Protein AF-A0A7S2FCK5-F1 (afdb_monomer)

Organism: NCBI:txid327968

Solvent-accessible surface area (backbone atoms only — not comparable to full-atom values): 11342 Å² total; per-residue (Å²): 126,72,69,62,56,57,52,52,50,51,52,50,50,49,53,48,51,57,49,50,53,52,48,55,49,50,52,50,52,51,53,46,51,50,53,48,49,65,65,64,62,76,65,93,77,90,73,89,73,92,69,96,79,83,78,92,77,89,80,79,98,79,78,99,68,78,89,47,71,82,77,49,93,62,60,74,81,66,48,57,68,49,47,52,54,54,51,52,51,44,56,78,65,66,51,66,42,43,60,69,60,53,53,57,47,65,69,37,65,69,52,46,52,49,34,55,76,47,41,35,86,61,91,52,60,78,54,52,55,62,66,36,28,79,84,68,74,68,46,33,40,63,63,36,51,54,53,36,53,65,66,48,39,46,83,87,48,75,64,54,57,52,53,51,55,52,50,51,53,50,52,51,54,51,53,61,57,53,68,71,67,78,78,84,126

Secondary structure (DSSP, 8-state):
-HHHHHHHHHHHHHHHHHHHHHHHHHHHHHHHHHHHHHHH-----------S-----------S--S-TTTS---HHHHHHHHHHHHHHHHHTT-EEEHHHHHHHHH-HHHHHHHHHTT---TTHHHHHHHH-TT--SEEEHHHHHHHHHHH-SPPPHHHHHHHHHHHHHHHHHHHHHHTSSS--

InterPro domains:
  IPR018247 EF-Hand 1, calcium-binding site [PS00018] (133-145)

Foldseek 3Di:
DPPVVVVVVVVVV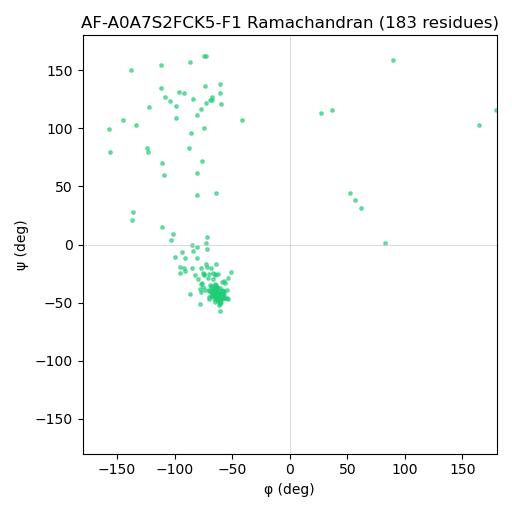VVVVVVVVVLVVLLLLQLVVVLVLVVVVPDDDDDDDDDPDDDDDDDDDDDPDPVPPPPPPDDPVVSSVVSVVSSVVCVVVQDKAAPVSQVVVVVDPSVVVSLVVQQADCVPVSVLVVQLPPVVPRIHTPCSVSVSSSVRGDDDDPVNVVVVVVVVVVVVVVVVVVVVPPPDD

Sequence (185 aa):
AIFIDNVLDNQRTRKHLEMVDRTAEIQCRLKHMFIQFINLGEEPEQHVEQDEHGLKRFVSNKTHAAIDVMATGKHATDILPSVAREWEKLKEMDVSITKDVFMSWLENQDFQQLLDDAEIDTANRAELFDVLDADMGGELCLDELITGLMKLRGSVTKADIVAIRLKVRYLTAILENKELGEGTG

pLDDT: mean 71.05, std 21.72, range [31.06, 95.06]

Radius of gyration: 22.18 Å; Cα contacts (8 Å, |Δi|>4): 85; chains: 1; bounding box: 63×54×46 Å

Mean predicted aligned error: 14.12 Å

Structure (mmCIF, N/CA/C/O backbone):
data_AF-A0A7S2FCK5-F1
#
_entry.id   AF-A0A7S2FCK5-F1
#
loop_
_atom_site.group_PDB
_atom_site.id
_atom_site.type_symbol
_atom_site.label_atom_id
_atom_site.label_alt_id
_atom_site.label_comp_id
_atom_site.label_asym_id
_atom_site.label_entity_id
_atom_site.label_seq_id
_atom_site.pdbx_PDB_ins_code
_atom_site.Cartn_x
_atom_site.Cartn_y
_atom_site.Cartn_z
_atom_site.occupancy
_atom_site.B_iso_or_equiv
_atom_site.auth_seq_id
_atom_site.auth_comp_id
_atom_site.auth_asym_id
_atom_site.auth_atom_id
_atom_site.pdbx_PDB_model_num
ATOM 1 N N . ALA A 1 1 ? 24.233 26.899 -21.187 1.00 52.81 1 ALA A N 1
ATOM 2 C CA . ALA A 1 1 ? 23.746 25.561 -20.795 1.00 52.81 1 ALA A CA 1
ATOM 3 C C . ALA A 1 1 ? 23.114 25.503 -19.390 1.00 52.81 1 ALA A C 1
ATOM 5 O O . ALA A 1 1 ? 22.512 24.497 -19.079 1.00 52.81 1 ALA A O 1
ATOM 6 N N . ILE A 1 2 ? 23.154 26.564 -18.565 1.00 53.41 2 ILE A N 1
ATOM 7 C CA . ILE A 1 2 ? 22.767 26.507 -17.132 1.00 53.41 2 ILE A CA 1
ATOM 8 C C . ILE A 1 2 ? 21.247 26.672 -16.882 1.00 53.41 2 ILE A C 1
ATOM 10 O O . ILE A 1 2 ? 20.731 26.266 -15.847 1.00 53.41 2 ILE A O 1
ATOM 14 N N . PHE A 1 3 ? 20.494 27.238 -17.832 1.00 41.88 3 PHE A N 1
ATOM 15 C CA . PHE A 1 3 ? 19.060 27.516 -17.643 1.00 41.88 3 PHE A CA 1
ATOM 16 C C . PHE A 1 3 ? 18.144 26.304 -17.883 1.00 41.88 3 PHE A C 1
ATOM 18 O O . PHE A 1 3 ? 17.057 26.243 -17.318 1.00 41.88 3 PHE A O 1
ATOM 25 N N . ILE A 1 4 ? 18.573 25.348 -18.714 1.00 50.41 4 ILE A N 1
ATOM 26 C CA . ILE A 1 4 ? 17.765 24.166 -19.056 1.00 50.41 4 ILE A CA 1
ATOM 27 C C . ILE A 1 4 ? 17.796 23.155 -17.903 1.00 50.41 4 ILE A C 1
ATOM 29 O O . ILE A 1 4 ? 16.740 22.661 -17.517 1.00 50.41 4 ILE A O 1
ATOM 33 N N . ASP A 1 5 ? 18.958 22.947 -17.277 1.00 46.62 5 ASP A N 1
ATOM 34 C CA . ASP A 1 5 ? 19.082 22.077 -16.099 1.00 46.62 5 ASP A CA 1
ATOM 35 C C . ASP A 1 5 ? 18.282 22.621 -14.904 1.00 46.62 5 ASP A C 1
ATOM 37 O O . ASP A 1 5 ? 17.566 21.871 -14.250 1.00 46.62 5 ASP A O 1
ATOM 41 N N . ASN A 1 6 ? 18.274 23.943 -14.688 1.00 42.31 6 ASN A N 1
ATOM 42 C CA . ASN A 1 6 ? 17.559 24.554 -13.561 1.00 42.31 6 ASN A CA 1
ATOM 43 C C . ASN A 1 6 ? 16.020 24.511 -13.710 1.00 42.31 6 ASN A C 1
ATOM 45 O O . ASN A 1 6 ? 15.291 24.463 -12.720 1.00 42.31 6 ASN A O 1
ATOM 49 N N . VAL A 1 7 ? 15.494 24.519 -14.941 1.00 47.84 7 VAL A N 1
ATOM 50 C CA . VAL A 1 7 ? 14.049 24.357 -15.199 1.00 47.84 7 VAL A CA 1
ATOM 51 C C . VAL A 1 7 ? 13.634 22.887 -15.092 1.00 47.84 7 VAL A C 1
ATOM 53 O O . VAL A 1 7 ? 12.572 22.599 -14.538 1.00 47.84 7 VAL A O 1
ATOM 56 N N . LEU A 1 8 ? 14.471 21.956 -15.560 1.00 47.78 8 LEU A N 1
ATOM 57 C CA . LEU A 1 8 ? 14.215 20.517 -15.454 1.00 47.78 8 LEU A CA 1
ATOM 58 C C . LEU A 1 8 ? 14.295 20.022 -14.004 1.00 47.78 8 LEU A C 1
ATOM 60 O O . LEU A 1 8 ? 13.418 19.265 -13.584 1.00 47.78 8 LEU A O 1
ATOM 64 N N . ASP A 1 9 ? 15.265 20.493 -13.220 1.00 52.34 9 ASP A N 1
ATOM 65 C CA . ASP A 1 9 ? 15.377 20.151 -11.798 1.00 52.34 9 ASP A CA 1
ATOM 66 C C . ASP A 1 9 ? 14.234 20.750 -10.976 1.00 52.34 9 ASP A C 1
ATOM 68 O O . ASP A 1 9 ? 13.652 20.052 -10.147 1.00 52.34 9 ASP A O 1
ATOM 72 N N . ASN A 1 10 ? 13.802 21.986 -11.249 1.00 45.12 10 ASN A N 1
ATOM 73 C CA . ASN A 1 10 ? 12.634 22.560 -10.570 1.00 45.12 10 ASN A CA 1
ATOM 74 C C . ASN A 1 10 ? 11.320 21.850 -10.940 1.00 45.12 10 ASN A C 1
ATOM 76 O O . ASN A 1 10 ? 10.454 21.680 -10.081 1.00 45.12 10 ASN A O 1
ATOM 80 N N . GLN A 1 11 ? 11.155 21.391 -12.185 1.00 42.94 11 GLN A N 1
ATOM 81 C CA . GLN A 1 11 ? 9.989 20.589 -12.580 1.00 42.94 11 GLN A CA 1
ATOM 82 C C . GLN A 1 11 ? 10.008 19.185 -11.964 1.00 42.94 11 GLN A C 1
ATOM 84 O O . GLN A 1 11 ? 8.959 18.706 -11.534 1.00 42.94 11 GLN A O 1
ATOM 89 N N . ARG A 1 12 ? 11.179 18.539 -11.875 1.00 44.50 12 ARG A N 1
ATOM 90 C CA . ARG A 1 12 ? 11.345 17.259 -11.166 1.00 44.50 12 ARG A CA 1
ATOM 91 C C . ARG A 1 12 ? 11.071 17.409 -9.678 1.00 44.50 12 ARG A C 1
ATOM 93 O O . ARG A 1 12 ? 10.335 16.602 -9.132 1.00 44.50 12 ARG A O 1
ATOM 100 N N . THR A 1 13 ? 11.584 18.464 -9.053 1.00 49.25 13 THR A N 1
ATOM 101 C CA . THR A 1 13 ? 11.414 18.720 -7.617 1.00 49.25 13 THR A CA 1
ATOM 102 C C . THR A 1 13 ? 9.954 19.017 -7.276 1.00 49.25 13 THR A C 1
ATOM 104 O O . THR A 1 13 ? 9.433 18.452 -6.322 1.00 49.25 13 THR A O 1
ATOM 107 N N . ARG A 1 14 ? 9.249 19.818 -8.091 1.00 50.41 14 ARG A N 1
ATOM 108 C CA . ARG A 1 14 ? 7.813 20.092 -7.898 1.00 50.41 14 ARG A CA 1
ATOM 109 C C . ARG A 1 14 ? 6.945 18.852 -8.099 1.00 50.41 14 ARG A C 1
ATOM 111 O O . ARG A 1 14 ? 6.139 18.555 -7.229 1.00 50.41 14 ARG A O 1
ATOM 118 N N . LYS A 1 15 ? 7.167 18.083 -9.173 1.00 51.59 15 LYS A N 1
ATOM 119 C CA . LYS A 1 15 ? 6.460 16.807 -9.385 1.00 51.59 15 LYS A CA 1
ATOM 120 C C . LYS A 1 15 ? 6.771 15.784 -8.293 1.00 51.59 15 LYS A C 1
ATOM 122 O O . LYS A 1 15 ? 5.885 15.043 -7.895 1.00 51.59 15 LYS A O 1
ATOM 127 N N . HIS A 1 16 ? 8.007 15.752 -7.797 1.00 49.03 16 HIS A N 1
ATOM 128 C CA . HIS A 1 16 ? 8.408 14.889 -6.690 1.00 49.03 16 HIS A CA 1
ATOM 129 C C . HIS A 1 16 ? 7.719 15.301 -5.383 1.00 49.03 16 HIS A C 1
ATOM 131 O O . HIS A 1 16 ? 7.217 14.438 -4.682 1.00 49.03 16 HIS A O 1
ATOM 137 N N . LEU A 1 17 ? 7.629 16.596 -5.069 1.00 44.59 17 LEU A N 1
ATOM 138 C CA . LEU A 1 17 ? 6.886 17.105 -3.907 1.00 44.59 17 LEU A CA 1
ATOM 139 C C . LEU A 1 17 ? 5.382 16.799 -4.000 1.00 44.59 17 LEU A C 1
ATOM 141 O O . LEU A 1 17 ? 4.817 16.292 -3.039 1.00 44.59 17 LEU A O 1
ATOM 145 N N . GLU A 1 18 ? 4.762 17.024 -5.161 1.00 52.41 18 GLU A N 1
ATOM 146 C CA . GLU A 1 18 ? 3.350 16.689 -5.416 1.00 52.41 18 GLU A CA 1
ATOM 147 C C . GLU A 1 18 ? 3.097 15.164 -5.354 1.00 52.41 18 GLU A C 1
ATOM 149 O O . GLU A 1 18 ? 2.074 14.718 -4.836 1.00 52.41 18 GLU A O 1
ATOM 154 N N . MET A 1 19 ? 4.044 14.336 -5.821 1.00 53.56 19 MET A N 1
ATOM 155 C CA . MET A 1 19 ? 3.981 12.872 -5.680 1.00 53.56 19 MET A CA 1
ATOM 156 C C . MET A 1 19 ? 4.182 12.408 -4.236 1.00 53.56 19 MET A C 1
ATOM 158 O O . MET A 1 19 ? 3.509 11.468 -3.813 1.00 53.56 19 MET A O 1
ATOM 162 N N . VAL A 1 20 ? 5.097 13.022 -3.482 1.00 54.91 20 VAL A N 1
ATOM 163 C CA . VAL A 1 20 ? 5.352 12.695 -2.069 1.00 54.91 20 VAL A CA 1
ATOM 164 C C . VAL A 1 20 ? 4.116 12.999 -1.225 1.00 54.91 20 VAL A C 1
ATOM 166 O O . VAL A 1 20 ? 3.731 12.162 -0.411 1.00 54.91 20 VAL A O 1
ATOM 169 N N . ASP A 1 21 ? 3.454 14.126 -1.483 1.00 64.62 21 ASP A N 1
ATOM 170 C CA . ASP A 1 21 ? 2.233 14.535 -0.780 1.00 64.62 21 ASP A CA 1
ATOM 171 C C . ASP A 1 21 ? 1.099 13.518 -0.994 1.00 64.62 21 ASP A C 1
ATOM 173 O O . ASP A 1 21 ? 0.546 12.960 -0.045 1.00 64.62 21 ASP A O 1
ATOM 177 N N . ARG A 1 22 ? 0.868 13.125 -2.253 1.00 75.31 22 ARG A N 1
ATOM 178 C CA . ARG A 1 22 ? -0.149 12.119 -2.596 1.00 75.31 22 ARG A CA 1
ATOM 179 C C . ARG A 1 22 ? 0.182 10.716 -2.073 1.00 75.31 22 ARG A C 1
ATOM 181 O O . ARG A 1 22 ? -0.711 9.921 -1.798 1.00 75.31 22 ARG A O 1
ATOM 188 N N . THR A 1 23 ? 1.466 10.387 -1.944 1.00 81.44 23 THR A N 1
ATOM 189 C CA . THR A 1 23 ? 1.915 9.088 -1.415 1.00 81.44 23 THR A CA 1
ATOM 190 C C . THR A 1 23 ? 1.619 8.973 0.077 1.00 81.44 23 THR A C 1
ATOM 192 O O . THR A 1 23 ? 1.083 7.956 0.514 1.00 81.44 23 THR A O 1
ATOM 195 N N . ALA A 1 24 ? 1.923 10.022 0.845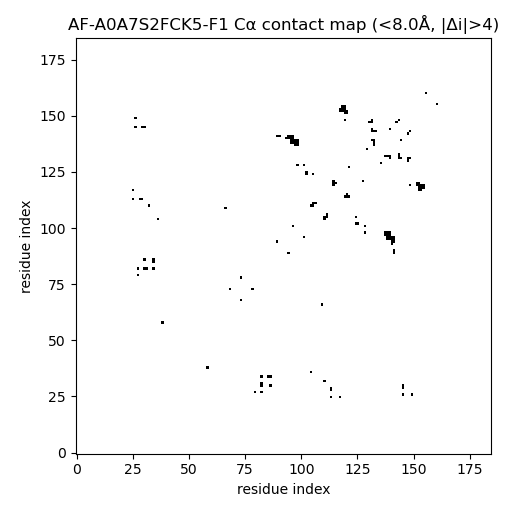 1.00 81.81 24 ALA A N 1
ATOM 196 C CA . ALA A 1 24 ?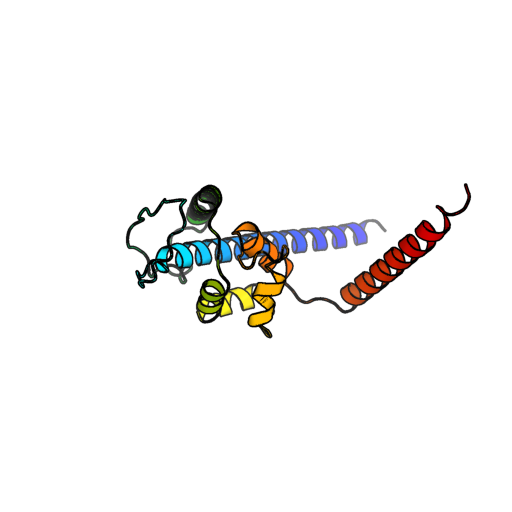 1.605 10.077 2.267 1.00 81.81 24 ALA A CA 1
ATOM 197 C C . ALA A 1 24 ? 0.086 10.068 2.506 1.00 81.81 24 ALA A C 1
ATOM 199 O O . ALA A 1 24 ? -0.389 9.394 3.421 1.00 81.81 24 ALA A O 1
ATOM 200 N N . GLU A 1 25 ? -0.679 10.755 1.653 1.00 82.88 25 GLU A N 1
ATOM 201 C CA . GLU A 1 25 ? -2.142 10.763 1.702 1.00 82.88 25 GLU A CA 1
ATOM 202 C C . GLU A 1 25 ? -2.735 9.361 1.496 1.00 82.88 25 GLU A C 1
ATOM 204 O O . GLU A 1 25 ? -3.506 8.891 2.334 1.00 82.88 25 GLU A O 1
ATOM 209 N N . ILE A 1 26 ? -2.344 8.662 0.423 1.00 87.75 26 ILE A N 1
ATOM 210 C CA . ILE A 1 26 ? -2.819 7.298 0.137 1.00 87.75 26 ILE A CA 1
ATOM 211 C C . ILE A 1 26 ? -2.448 6.350 1.278 1.00 87.75 26 ILE A C 1
ATOM 213 O O . ILE A 1 26 ? -3.297 5.600 1.759 1.00 87.75 26 ILE A O 1
ATOM 217 N N . GLN A 1 27 ? -1.208 6.423 1.764 1.00 90.00 27 GLN A N 1
ATOM 218 C CA . GLN A 1 27 ? -0.766 5.602 2.885 1.00 90.00 27 GLN A CA 1
ATOM 219 C C . GLN A 1 27 ? -1.596 5.874 4.148 1.00 90.00 27 GLN A C 1
ATOM 221 O O . GLN A 1 27 ? -1.966 4.937 4.855 1.00 90.00 27 GLN A O 1
ATOM 226 N N . CYS A 1 28 ? -1.918 7.138 4.435 1.00 87.06 28 CYS A N 1
ATOM 227 C CA . CYS A 1 28 ? -2.778 7.494 5.560 1.00 87.06 28 CYS A CA 1
ATOM 228 C C . CYS A 1 28 ? -4.197 6.936 5.393 1.00 87.06 28 CYS A C 1
ATOM 230 O O . CYS A 1 28 ? -4.747 6.394 6.352 1.00 87.06 28 CYS A O 1
ATOM 232 N N . ARG A 1 29 ? -4.783 7.046 4.193 1.00 87.88 29 ARG A N 1
ATOM 233 C CA . ARG A 1 29 ? -6.119 6.507 3.894 1.00 87.88 29 ARG A CA 1
ATOM 234 C C . ARG A 1 29 ? -6.160 4.989 4.074 1.00 87.88 29 ARG A C 1
ATOM 236 O O . ARG A 1 29 ? -7.080 4.497 4.721 1.00 87.88 29 ARG A O 1
ATOM 243 N N . LEU A 1 30 ? -5.144 4.271 3.586 1.00 91.56 30 LEU A N 1
ATOM 244 C CA . LEU A 1 30 ? -5.020 2.818 3.757 1.00 91.56 30 LEU A CA 1
ATOM 245 C C . LEU A 1 30 ? -4.931 2.431 5.237 1.00 91.56 30 LEU A C 1
ATOM 247 O O . LEU A 1 30 ? -5.721 1.617 5.705 1.00 91.56 30 LEU A O 1
ATOM 251 N N . LYS A 1 31 ? -4.030 3.066 6.000 1.00 91.94 31 LYS A N 1
ATOM 252 C CA . LYS A 1 31 ? -3.889 2.806 7.444 1.00 91.94 31 LYS A CA 1
ATOM 253 C C . LYS A 1 31 ? -5.198 3.017 8.191 1.00 91.94 31 LYS A C 1
ATOM 255 O O . LYS A 1 31 ? -5.586 2.189 9.006 1.00 91.94 31 LYS A O 1
ATOM 260 N N . HIS A 1 32 ? -5.874 4.123 7.908 1.00 87.56 32 HIS A N 1
ATOM 261 C CA . HIS A 1 32 ? -7.147 4.441 8.533 1.00 87.56 32 HIS A CA 1
ATOM 262 C C . HIS A 1 32 ? -8.220 3.394 8.208 1.00 87.56 32 HIS A C 1
ATOM 264 O O . HIS A 1 32 ? -8.889 2.920 9.118 1.00 87.56 32 HIS A O 1
ATOM 270 N N . MET A 1 33 ? -8.335 2.973 6.947 1.00 88.19 33 MET A N 1
ATOM 271 C CA . MET A 1 33 ? -9.289 1.938 6.548 1.00 88.19 33 MET A CA 1
ATOM 272 C C . MET A 1 33 ? -9.006 0.590 7.224 1.00 88.19 33 MET A C 1
ATOM 274 O O . MET A 1 33 ? -9.928 -0.049 7.719 1.00 88.19 33 MET A O 1
ATOM 278 N N . PHE A 1 34 ? -7.740 0.187 7.332 1.00 90.88 34 PHE A N 1
ATOM 279 C CA . PHE A 1 34 ? -7.372 -1.038 8.048 1.00 90.88 34 PHE A CA 1
ATOM 280 C C . PHE A 1 34 ? -7.666 -0.961 9.541 1.00 90.88 34 PHE A C 1
ATOM 282 O O . PHE A 1 34 ? -8.195 -1.917 10.095 1.00 90.88 34 PHE A O 1
ATOM 289 N N . ILE A 1 35 ? -7.411 0.182 10.187 1.00 88.19 35 ILE A N 1
ATOM 290 C CA . ILE A 1 35 ? -7.826 0.396 11.580 1.00 88.19 35 ILE A CA 1
ATOM 291 C C . ILE A 1 35 ? -9.341 0.207 11.710 1.00 88.19 35 ILE A C 1
ATOM 293 O O . ILE A 1 35 ? -9.800 -0.441 12.647 1.00 88.19 35 ILE A O 1
ATOM 297 N N . GLN A 1 36 ? -10.131 0.728 10.766 1.00 86.06 36 GLN A N 1
ATOM 298 C CA . GLN A 1 36 ? -11.578 0.520 10.781 1.00 86.06 36 GLN A CA 1
ATOM 299 C C . GLN A 1 36 ? -11.954 -0.947 10.603 1.00 86.06 36 GLN A C 1
ATOM 301 O O . GLN A 1 36 ? -12.786 -1.431 11.358 1.00 86.06 36 GLN A O 1
ATOM 306 N N . PHE A 1 37 ? -11.356 -1.659 9.648 1.00 86.38 37 PHE A N 1
ATOM 307 C CA . PHE A 1 37 ? -11.650 -3.075 9.435 1.00 86.38 37 PHE A CA 1
ATOM 308 C C . PHE A 1 37 ? -11.274 -3.941 10.631 1.00 86.38 37 PHE A C 1
ATOM 310 O O . PHE A 1 37 ? -12.071 -4.782 11.032 1.00 86.38 37 PHE A O 1
ATOM 317 N N . ILE A 1 38 ? -10.119 -3.695 11.244 1.00 86.38 38 ILE A N 1
ATOM 318 C CA . ILE A 1 38 ? -9.675 -4.416 12.440 1.00 86.38 38 ILE A CA 1
ATOM 319 C C . ILE A 1 38 ? -10.627 -4.141 13.613 1.00 86.38 38 ILE A C 1
ATOM 321 O O . ILE A 1 38 ? -11.013 -5.065 14.319 1.00 86.38 38 ILE A O 1
ATOM 325 N N . ASN A 1 39 ? -11.077 -2.895 13.780 1.00 81.31 39 ASN A N 1
ATOM 326 C CA . ASN A 1 39 ? -12.018 -2.535 14.843 1.00 81.31 39 ASN A CA 1
ATOM 327 C C . ASN A 1 39 ? -13.466 -2.998 14.573 1.00 81.31 39 ASN A C 1
ATOM 329 O O . ASN A 1 39 ? -14.236 -3.153 15.516 1.00 81.31 39 ASN A O 1
ATOM 333 N N . LEU A 1 40 ? -13.871 -3.158 13.306 1.00 73.38 40 LEU A N 1
ATOM 334 C CA . LEU A 1 40 ? -15.220 -3.591 12.902 1.00 73.38 40 LEU A CA 1
ATOM 335 C C . LEU A 1 40 ? -15.341 -5.112 12.745 1.00 73.38 40 LEU A C 1
ATOM 337 O O . LEU A 1 40 ? -16.448 -5.632 12.827 1.00 73.38 40 LEU A O 1
ATOM 341 N N . GLY A 1 41 ? -14.231 -5.816 12.515 1.00 60.94 41 GLY A N 1
ATOM 342 C CA . GLY A 1 41 ? -14.176 -7.267 12.322 1.00 60.94 41 GLY A CA 1
ATOM 343 C C . GLY A 1 41 ? -14.386 -8.099 13.592 1.00 60.94 41 GLY A C 1
ATOM 344 O O . GLY A 1 41 ? -14.360 -9.323 13.517 1.00 60.94 41 GLY A O 1
ATOM 345 N N . GLU A 1 42 ? -14.620 -7.473 14.750 1.00 48.38 42 GLU A N 1
ATOM 346 C CA . GLU A 1 42 ? -15.018 -8.163 15.984 1.00 48.38 42 GLU A CA 1
ATOM 347 C C . GLU A 1 42 ? -16.532 -8.494 15.998 1.00 48.38 42 GLU A C 1
ATOM 349 O O . GLU A 1 42 ? -17.261 -8.055 16.885 1.00 48.38 42 GLU A O 1
ATOM 354 N N . GLU A 1 43 ? -17.027 -9.299 15.050 1.00 35.97 43 GLU A N 1
ATOM 355 C CA . GLU A 1 43 ? -18.266 -10.071 15.270 1.00 35.97 43 GLU A CA 1
ATOM 356 C C . GLU A 1 43 ? -17.888 -11.495 15.737 1.00 35.97 43 GLU A C 1
ATOM 358 O O . GLU A 1 43 ? -16.997 -12.124 15.159 1.00 35.97 43 GLU A O 1
ATOM 363 N N . PRO A 1 44 ? -18.496 -12.022 16.818 1.00 34.66 44 PRO A N 1
ATOM 364 C CA . PRO A 1 44 ? -18.022 -13.220 17.495 1.00 34.66 44 PRO A CA 1
ATOM 365 C C . PRO A 1 44 ? -18.610 -14.480 16.851 1.00 34.66 44 PRO A C 1
ATOM 367 O O . PRO A 1 44 ? -19.577 -15.041 17.369 1.00 34.66 44 PRO A O 1
ATOM 370 N N . GLU A 1 45 ? -18.015 -14.978 15.767 1.00 34.09 45 GLU A N 1
ATOM 371 C CA . GLU A 1 45 ? -18.328 -16.331 15.299 1.00 34.09 45 GLU A CA 1
ATOM 372 C C . GLU A 1 45 ? -17.377 -17.380 15.886 1.00 34.09 45 GLU A C 1
ATOM 374 O O . GLU A 1 45 ? -16.160 -17.240 15.993 1.00 34.09 45 GLU A O 1
ATOM 379 N N . GLN A 1 46 ? -18.022 -18.415 16.407 1.00 34.66 46 GLN A N 1
ATOM 380 C CA . GLN A 1 46 ? -17.524 -19.389 17.353 1.00 34.66 46 GLN A CA 1
ATOM 381 C C . GLN A 1 46 ? -16.793 -20.515 16.624 1.00 34.66 46 GLN A C 1
ATOM 383 O O . GLN A 1 46 ? -17.421 -21.498 16.259 1.00 34.66 46 GLN A O 1
ATOM 388 N N . HIS A 1 47 ? -15.471 -20.449 16.511 1.00 31.81 47 HIS A N 1
ATOM 389 C CA . HIS A 1 47 ? -14.663 -21.664 16.426 1.00 31.81 47 HIS A CA 1
ATOM 390 C C . HIS A 1 47 ? -13.474 -21.537 17.371 1.00 31.81 47 HIS A C 1
ATOM 392 O O . HIS A 1 47 ? -12.525 -20.790 17.164 1.00 31.81 47 HIS A O 1
ATOM 398 N N . VAL A 1 48 ? -13.620 -22.230 18.499 1.00 32.16 48 VAL A N 1
ATOM 399 C CA . VAL A 1 48 ? -12.571 -22.462 19.481 1.00 32.16 48 VAL A CA 1
ATOM 400 C C . VAL A 1 48 ? -11.634 -23.502 18.881 1.00 32.16 48 VAL A C 1
ATOM 402 O O . VAL A 1 48 ? -11.929 -24.691 18.947 1.00 32.16 48 VAL A O 1
ATOM 405 N N . GLU A 1 49 ? -10.505 -23.060 18.342 1.00 31.20 49 GLU A N 1
ATOM 406 C CA . GLU A 1 49 ? -9.264 -23.813 18.485 1.00 31.20 49 GLU A CA 1
ATOM 407 C C . GLU A 1 49 ? -8.363 -23.034 19.441 1.00 31.20 49 GLU A C 1
ATOM 409 O O . GLU A 1 49 ? -8.249 -21.809 19.395 1.00 31.20 49 GLU A O 1
ATOM 414 N N . GLN A 1 50 ? -7.904 -23.757 20.455 1.00 34.03 50 GLN A N 1
ATOM 415 C CA . GLN A 1 50 ? -7.173 -23.229 21.591 1.00 34.03 50 GLN A CA 1
ATOM 416 C C . GLN A 1 50 ? -5.721 -23.043 21.173 1.00 34.03 50 GLN A C 1
ATOM 418 O O . GLN A 1 50 ? -5.022 -24.038 21.035 1.00 34.03 50 GLN A O 1
ATOM 423 N N . ASP A 1 51 ? -5.272 -21.795 21.066 1.00 32.97 51 ASP A N 1
ATOM 424 C CA . ASP A 1 51 ? -3.849 -21.472 21.099 1.00 32.97 51 ASP A CA 1
ATOM 425 C C . ASP A 1 51 ? -3.506 -20.690 22.373 1.00 32.97 51 ASP A C 1
ATOM 427 O O . ASP A 1 51 ? -4.231 -19.799 22.825 1.00 32.97 51 ASP A O 1
ATOM 431 N N . GLU A 1 52 ? -2.402 -21.100 23.001 1.00 36.59 52 GLU A N 1
ATOM 432 C CA . GLU A 1 52 ? -2.031 -20.834 24.399 1.00 36.59 52 GLU A CA 1
ATOM 433 C C . GLU A 1 52 ? -1.595 -19.394 24.729 1.00 36.59 52 GLU A C 1
ATOM 435 O O . GLU A 1 52 ? -1.207 -19.118 25.864 1.00 36.59 52 GLU A O 1
ATOM 440 N N . HIS A 1 53 ? -1.689 -18.433 23.815 1.00 41.72 53 HIS A N 1
ATOM 441 C CA . HIS A 1 53 ? -1.206 -17.068 24.061 1.00 41.72 53 HIS A CA 1
ATOM 442 C C . H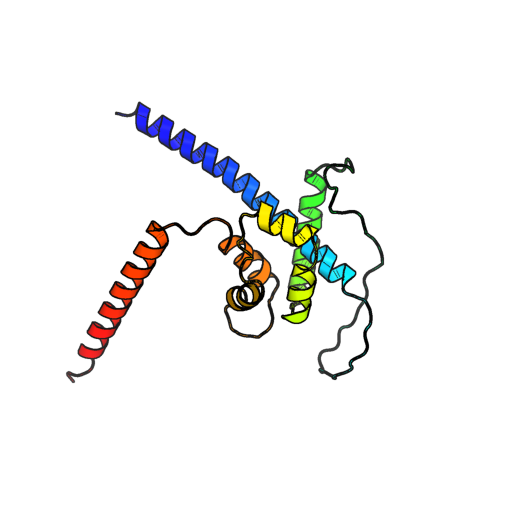IS A 1 53 ? -2.371 -16.089 24.161 1.00 41.72 53 HIS A C 1
ATOM 444 O O . HIS A 1 53 ? -2.632 -15.254 23.301 1.00 41.72 53 HIS A O 1
ATOM 450 N N . GLY A 1 54 ? -3.113 -16.237 25.258 1.00 35.41 54 GLY A N 1
ATOM 451 C CA . GLY A 1 54 ? -4.281 -15.429 25.557 1.00 35.41 54 GLY A CA 1
ATOM 452 C C . GLY A 1 54 ? -3.976 -13.936 25.655 1.00 35.41 54 GLY A C 1
ATOM 453 O O . GLY A 1 54 ? -3.281 -13.501 26.569 1.00 35.41 54 GLY A O 1
ATOM 454 N N . LEU A 1 55 ? -4.638 -13.144 24.810 1.00 33.47 55 LEU A N 1
ATOM 455 C CA . LEU A 1 55 ? -5.075 -11.798 25.172 1.00 33.47 55 LEU A CA 1
ATOM 456 C C . LEU A 1 55 ? -6.266 -11.339 24.312 1.00 33.47 55 LEU A C 1
ATOM 458 O O . LEU A 1 55 ? -6.133 -10.539 23.397 1.00 33.47 55 LEU A O 1
ATOM 462 N N . LYS A 1 56 ? -7.478 -11.800 24.647 1.00 43.03 56 LYS A N 1
ATOM 463 C CA . LYS A 1 56 ? -8.712 -11.132 24.198 1.00 43.03 56 LYS A CA 1
ATOM 464 C C . LYS A 1 56 ? -8.943 -9.889 25.053 1.00 43.03 56 LYS A C 1
ATOM 466 O O . LYS A 1 56 ? -9.196 -10.035 26.253 1.00 43.03 56 LYS A O 1
ATOM 471 N N . ARG A 1 57 ? -8.924 -8.681 24.472 1.00 34.47 57 ARG A N 1
ATOM 472 C CA . ARG A 1 57 ? -9.472 -7.495 25.156 1.00 34.47 57 ARG A CA 1
ATOM 473 C C . ARG A 1 57 ? -9.897 -6.343 24.228 1.00 34.47 57 ARG A C 1
ATOM 475 O O . ARG A 1 57 ? -9.091 -5.485 23.908 1.00 34.47 57 ARG A O 1
ATOM 482 N N . PHE A 1 58 ? -11.210 -6.287 23.982 1.00 32.44 58 PHE A N 1
ATOM 483 C CA . PHE A 1 58 ? -12.111 -5.119 24.030 1.00 32.44 58 PHE A CA 1
ATOM 484 C C . PHE A 1 58 ? -11.577 -3.753 23.561 1.00 32.44 58 PHE A C 1
ATOM 486 O O . PHE A 1 58 ? -10.870 -3.105 24.337 1.00 32.44 58 PHE A O 1
ATOM 493 N N . VAL A 1 59 ? -12.153 -3.192 22.482 1.00 32.09 59 VAL A N 1
ATOM 494 C CA . VAL A 1 59 ? -12.382 -1.732 22.365 1.00 32.09 59 VAL A CA 1
ATOM 495 C C . VAL A 1 59 ? -13.684 -1.376 21.614 1.00 32.09 59 VAL A C 1
ATOM 497 O O . VAL A 1 59 ? -13.777 -1.417 20.400 1.00 32.09 59 VAL A O 1
ATOM 500 N N . SER A 1 60 ? -14.660 -0.913 22.403 1.00 32.69 60 SER A N 1
ATOM 501 C CA . SER A 1 60 ? -15.713 0.090 22.144 1.00 32.69 60 SER A CA 1
ATOM 502 C C . SER A 1 60 ? -16.237 0.349 20.715 1.00 32.69 60 SER A C 1
ATOM 504 O O . SER A 1 60 ? -15.655 1.097 19.933 1.00 32.69 60 SER A O 1
ATOM 506 N N . ASN A 1 61 ? -17.511 -0.013 20.533 1.00 31.06 61 ASN A N 1
ATOM 507 C CA . ASN A 1 61 ? -18.449 0.468 19.515 1.00 31.06 61 ASN A CA 1
ATOM 508 C C . ASN A 1 61 ? -18.376 1.984 19.260 1.00 31.06 61 ASN A C 1
ATOM 510 O O . ASN A 1 61 ? -18.888 2.780 20.055 1.00 31.06 61 ASN A O 1
ATOM 514 N N . LYS A 1 62 ? -17.812 2.377 18.114 1.00 39.75 6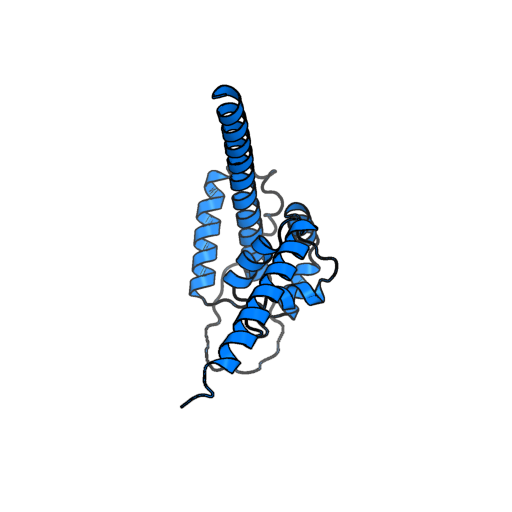2 LYS A N 1
ATOM 515 C CA . LYS A 1 62 ? -18.222 3.533 17.295 1.00 39.75 62 LYS A CA 1
ATOM 516 C C . LYS A 1 62 ? -17.292 3.636 16.087 1.00 39.75 62 LYS A C 1
ATOM 518 O O . LYS A 1 62 ? -16.131 3.977 16.260 1.00 39.75 62 LYS A O 1
ATOM 523 N N . THR A 1 63 ? -17.814 3.461 14.872 1.00 32.47 63 THR A N 1
ATOM 524 C CA . THR A 1 63 ? -17.902 4.526 13.845 1.00 32.47 63 THR A CA 1
ATOM 525 C C . THR A 1 63 ? -18.181 3.961 12.444 1.00 32.47 63 THR A C 1
ATOM 527 O O . THR A 1 63 ? -17.286 3.547 11.720 1.00 32.47 63 THR A O 1
ATOM 530 N N . HIS A 1 64 ? -19.433 4.086 12.001 1.00 34.09 64 HIS A N 1
ATOM 531 C CA . HIS A 1 64 ? -19.829 4.024 10.586 1.00 34.09 64 HIS A CA 1
ATOM 532 C C . HIS A 1 64 ? -19.591 5.369 9.858 1.00 34.09 64 HIS A C 1
ATOM 534 O O . HIS A 1 64 ? -20.470 5.851 9.155 1.00 34.09 64 HIS A O 1
ATOM 540 N N . ALA A 1 65 ? -18.463 6.060 10.066 1.00 34.94 65 ALA A N 1
ATOM 541 C CA . ALA A 1 65 ? -18.389 7.489 9.711 1.00 34.94 65 ALA A CA 1
ATOM 542 C C . ALA A 1 65 ? -17.113 7.960 9.000 1.00 34.94 65 ALA A C 1
ATOM 544 O O . ALA A 1 65 ? -16.753 9.123 9.162 1.00 34.94 65 ALA A O 1
ATOM 545 N N . ALA A 1 66 ? -16.407 7.113 8.247 1.00 35.12 66 ALA A N 1
ATOM 546 C CA . ALA A 1 66 ? -15.045 7.485 7.845 1.00 35.12 66 ALA A CA 1
ATOM 547 C C . ALA A 1 66 ? -14.632 7.212 6.388 1.00 35.12 66 ALA A C 1
ATOM 549 O O . ALA A 1 66 ? -13.445 7.245 6.078 1.00 35.12 66 ALA A O 1
ATOM 550 N N . ILE A 1 67 ? -15.600 7.074 5.480 1.00 38.94 67 ILE A N 1
ATOM 551 C CA . ILE A 1 67 ? -15.353 7.298 4.040 1.00 38.94 67 ILE A CA 1
ATOM 552 C C . ILE A 1 67 ? -15.622 8.758 3.642 1.00 38.94 67 ILE A C 1
ATOM 554 O O . ILE A 1 67 ? -15.155 9.214 2.606 1.00 38.94 67 ILE A O 1
ATOM 558 N N . ASP A 1 68 ? -16.246 9.551 4.519 1.00 36.34 68 ASP A N 1
ATOM 559 C CA . ASP A 1 68 ? -16.565 10.952 4.245 1.00 36.34 68 ASP A CA 1
ATOM 560 C C . ASP A 1 68 ? -15.702 11.929 5.065 1.00 36.34 68 ASP A C 1
ATOM 562 O O . ASP A 1 68 ? -16.172 12.736 5.873 1.00 36.34 68 ASP A O 1
ATOM 566 N N . VAL A 1 69 ? -14.384 11.841 4.868 1.00 44.16 69 VAL A N 1
ATOM 567 C CA . VAL A 1 69 ? -13.421 12.820 5.411 1.00 44.16 69 VAL A CA 1
ATOM 568 C C . VAL A 1 69 ? -13.511 14.164 4.658 1.00 44.16 69 VAL A C 1
ATOM 570 O O . VAL A 1 69 ? -12.894 15.144 5.067 1.00 44.16 69 VAL A O 1
ATOM 573 N N . MET A 1 70 ? -14.346 14.262 3.612 1.00 41.69 70 MET A N 1
ATOM 574 C CA . MET A 1 70 ? -14.687 15.536 2.969 1.00 41.69 70 MET A CA 1
ATOM 575 C C . MET A 1 70 ? -15.991 16.180 3.486 1.00 41.69 70 MET A C 1
ATOM 577 O O . MET A 1 70 ? -16.088 17.405 3.418 1.00 41.69 70 MET A O 1
ATOM 581 N N . ALA A 1 71 ? -16.961 15.447 4.056 1.00 41.16 71 ALA A N 1
ATOM 582 C CA . ALA A 1 71 ? -18.204 16.064 4.562 1.00 41.16 71 ALA A CA 1
ATOM 583 C C . ALA A 1 71 ? -18.226 16.404 6.060 1.00 41.16 71 ALA A C 1
ATOM 585 O O . ALA A 1 71 ? -19.032 17.238 6.482 1.00 41.16 71 ALA A O 1
ATOM 586 N N . THR A 1 72 ? -17.361 15.815 6.890 1.00 38.88 72 THR A N 1
ATOM 587 C CA . THR A 1 72 ? -17.259 16.226 8.300 1.00 38.88 72 THR A CA 1
ATOM 588 C C . THR A 1 72 ? -16.080 17.174 8.451 1.00 38.88 72 THR A C 1
ATOM 590 O O . THR A 1 72 ? -14.936 16.765 8.330 1.00 38.88 72 THR A O 1
ATOM 593 N N . GLY A 1 73 ? -16.352 18.461 8.679 1.00 40.09 73 GLY A N 1
ATOM 594 C CA . GLY A 1 73 ? -15.367 19.551 8.753 1.00 40.09 73 GLY A CA 1
ATOM 595 C C . GLY A 1 73 ? -14.347 19.479 9.903 1.00 40.09 73 GLY A C 1
ATOM 596 O O . GLY A 1 73 ? -14.096 20.489 10.555 1.00 40.09 73 GLY A O 1
ATOM 597 N N . LYS A 1 74 ? -13.761 18.310 10.177 1.00 42.34 74 LYS A N 1
ATOM 598 C CA . LYS A 1 74 ? -12.526 18.154 10.946 1.00 42.34 74 LYS A CA 1
ATOM 599 C C . LYS A 1 74 ? -11.353 18.345 9.989 1.00 42.34 74 LYS A C 1
ATOM 601 O O . LYS A 1 74 ? -11.274 17.686 8.958 1.00 42.34 74 LYS A O 1
ATOM 606 N N . HIS A 1 75 ? -10.453 19.266 10.315 1.00 43.78 75 HIS A N 1
ATOM 607 C CA . HIS A 1 75 ? -9.280 19.535 9.491 1.00 43.78 75 HIS A CA 1
ATOM 608 C C . HIS A 1 75 ? -8.400 18.276 9.375 1.00 43.78 75 HIS A C 1
ATOM 610 O O . HIS A 1 75 ? -8.138 17.600 10.370 1.00 43.78 75 HIS A O 1
ATOM 616 N N . ALA A 1 76 ? -7.877 18.004 8.174 1.00 44.34 76 ALA A N 1
ATOM 617 C CA . ALA A 1 76 ? -6.929 16.914 7.899 1.00 44.34 76 ALA A CA 1
ATOM 618 C C . ALA A 1 76 ? -5.713 16.891 8.857 1.00 44.34 76 ALA A C 1
ATOM 620 O O . ALA A 1 76 ? -5.119 15.839 9.093 1.00 44.34 76 ALA A O 1
ATOM 621 N N . THR A 1 77 ? -5.380 18.037 9.465 1.00 47.56 77 THR A N 1
ATOM 622 C CA . THR A 1 77 ? -4.305 18.199 10.457 1.00 47.56 77 THR A CA 1
ATOM 623 C C . THR A 1 77 ? -4.545 17.442 11.763 1.00 47.56 77 THR A C 1
ATOM 625 O O . THR A 1 77 ? -3.577 17.082 12.429 1.00 47.56 77 THR A O 1
ATOM 628 N N . ASP A 1 78 ? -5.799 17.164 12.125 1.00 51.91 78 ASP A N 1
ATOM 629 C CA . ASP A 1 78 ? -6.141 16.528 13.405 1.00 51.91 78 ASP A CA 1
ATOM 630 C C . ASP A 1 78 ? -6.219 14.996 13.300 1.00 51.91 78 ASP A C 1
ATOM 632 O O . ASP A 1 78 ? -6.109 14.285 14.301 1.00 51.91 78 ASP A O 1
ATOM 636 N N . ILE A 1 79 ? -6.389 14.475 12.081 1.00 56.72 79 ILE A N 1
ATOM 637 C CA . ILE A 1 79 ? -6.629 13.050 11.816 1.00 56.72 79 ILE A CA 1
ATOM 638 C C . ILE A 1 79 ? -5.303 12.291 11.687 1.00 56.72 79 ILE A C 1
ATOM 640 O O . ILE A 1 79 ? -5.145 11.226 12.286 1.00 56.72 79 ILE A O 1
ATOM 644 N N . LEU A 1 80 ? -4.316 12.870 10.991 1.00 61.00 80 LEU A N 1
ATOM 645 C CA . LEU A 1 80 ? -2.996 12.263 10.765 1.00 61.00 80 LEU A CA 1
ATOM 646 C C . LEU A 1 80 ? -2.296 11.812 12.070 1.00 61.00 80 LEU A C 1
ATOM 648 O O . LEU A 1 80 ? -1.858 10.660 12.139 1.00 61.00 80 LEU A O 1
ATOM 652 N N . PRO A 1 81 ? -2.233 12.630 13.146 1.00 69.94 81 PRO A N 1
ATOM 653 C CA . PRO A 1 81 ? -1.611 12.212 14.408 1.00 69.94 81 PRO A CA 1
ATOM 654 C C . PRO A 1 81 ? -2.431 11.178 15.195 1.00 69.94 81 PRO A C 1
ATOM 656 O O . PRO A 1 81 ? -1.904 10.528 16.103 1.00 69.94 81 PRO A O 1
ATOM 659 N N . SER A 1 82 ? -3.733 11.059 14.915 1.00 77.25 82 SER A N 1
ATOM 660 C CA . SER A 1 82 ? -4.600 10.050 15.534 1.00 77.25 82 SER A CA 1
ATOM 661 C C . SER A 1 82 ? -4.380 8.688 14.886 1.00 77.25 82 SER A C 1
ATOM 663 O O . SER A 1 82 ? -4.051 7.735 15.587 1.00 77.25 82 SER A O 1
ATOM 665 N N . VAL A 1 83 ? -4.439 8.636 13.551 1.00 81.19 83 VAL A N 1
ATOM 666 C CA . VAL A 1 83 ? -4.216 7.417 12.758 1.00 81.19 83 VAL A CA 1
ATOM 667 C C . VAL A 1 83 ? -2.828 6.847 13.022 1.00 81.19 83 VAL A C 1
ATOM 669 O O . VAL A 1 83 ? -2.690 5.649 13.242 1.00 81.19 83 VAL A O 1
ATOM 672 N N . ALA A 1 84 ? -1.796 7.696 13.070 1.00 82.19 84 ALA A N 1
ATOM 673 C CA . ALA A 1 84 ? -0.442 7.247 13.381 1.00 82.19 84 ALA A CA 1
ATOM 674 C C . ALA A 1 84 ? -0.355 6.569 14.760 1.00 82.19 84 ALA A C 1
ATOM 676 O O . ALA A 1 84 ? 0.224 5.497 14.877 1.00 82.19 84 ALA A O 1
ATOM 677 N N . ARG A 1 85 ? -0.969 7.153 15.800 1.00 86.00 85 ARG A N 1
ATOM 678 C CA . ARG A 1 85 ? -0.964 6.561 17.149 1.00 86.00 85 ARG A CA 1
ATOM 679 C C . ARG A 1 85 ? -1.727 5.246 17.224 1.00 86.00 85 ARG A C 1
ATOM 681 O O . ARG A 1 85 ? -1.304 4.356 17.947 1.00 86.00 85 ARG A O 1
ATOM 688 N N . GLU A 1 86 ? -2.866 5.144 16.553 1.00 86.25 86 GLU A N 1
ATOM 689 C CA . GLU A 1 86 ? -3.644 3.903 16.514 1.00 86.25 86 GLU A CA 1
ATOM 690 C C . GLU A 1 86 ? -2.900 2.808 15.752 1.00 86.25 86 GLU A C 1
ATOM 692 O O . GLU A 1 86 ? -2.831 1.681 16.228 1.00 86.25 86 GLU A O 1
ATOM 697 N N . TRP A 1 87 ? -2.257 3.161 14.640 1.00 88.81 87 TRP A N 1
ATOM 698 C CA . TRP A 1 87 ? -1.430 2.240 13.871 1.00 88.81 87 TRP A CA 1
ATOM 699 C C . TRP A 1 87 ? -0.269 1.669 14.690 1.00 88.81 87 TRP A C 1
ATOM 701 O O . TRP A 1 87 ? -0.065 0.459 14.696 1.00 88.81 87 TRP A O 1
ATOM 711 N N . GLU A 1 88 ? 0.468 2.518 15.415 1.00 88.94 88 GLU A N 1
ATOM 712 C CA . GLU A 1 88 ? 1.570 2.053 16.269 1.00 88.94 88 GLU A CA 1
ATOM 713 C C . GLU A 1 88 ? 1.080 1.138 17.397 1.00 88.94 88 GLU A C 1
ATOM 715 O O . GLU A 1 88 ? 1.723 0.138 17.692 1.00 88.94 88 GLU A O 1
ATOM 720 N N . LYS A 1 89 ? -0.100 1.398 17.973 1.00 88.31 89 LYS A N 1
ATOM 721 C CA . LYS A 1 89 ? -0.687 0.479 18.961 1.00 88.31 89 LYS A CA 1
ATOM 722 C C . LYS A 1 89 ? -0.982 -0.895 18.369 1.00 88.31 89 LYS A C 1
ATOM 724 O O . LYS A 1 89 ? -0.697 -1.895 19.013 1.00 88.31 89 LYS A O 1
ATOM 729 N N . LEU A 1 90 ? -1.551 -0.953 17.164 1.00 85.94 90 LEU A N 1
ATOM 730 C CA . LEU A 1 90 ? -1.826 -2.232 16.507 1.00 85.94 90 LEU A CA 1
ATOM 731 C C . LEU A 1 90 ? -0.528 -2.981 16.171 1.00 85.94 90 LEU A C 1
ATOM 733 O O . LEU A 1 90 ? -0.492 -4.202 16.281 1.00 85.94 90 LEU A O 1
ATOM 737 N N . LYS A 1 91 ? 0.551 -2.262 15.835 1.00 86.38 91 LYS A N 1
ATOM 738 C CA . LYS A 1 91 ? 1.882 -2.865 15.676 1.00 86.38 91 LYS A CA 1
ATOM 739 C C . LYS A 1 91 ? 2.424 -3.443 16.978 1.00 86.38 91 LYS A C 1
ATOM 741 O O . LYS A 1 91 ? 2.941 -4.549 16.976 1.00 86.38 91 LYS A O 1
ATOM 746 N N . GLU A 1 92 ? 2.309 -2.712 18.085 1.00 87.88 92 GLU A N 1
ATOM 747 C CA . GLU A 1 92 ? 2.741 -3.191 19.408 1.00 87.88 92 GLU A CA 1
ATOM 748 C C . GLU A 1 92 ? 1.959 -4.432 19.867 1.00 87.88 92 GLU A C 1
ATOM 750 O O . GLU A 1 92 ? 2.461 -5.215 20.670 1.00 87.88 92 GLU A O 1
ATOM 755 N N . MET A 1 93 ? 0.737 -4.606 19.361 1.00 85.50 93 MET A N 1
ATOM 756 C CA . MET A 1 93 ? -0.112 -5.770 19.611 1.00 85.50 93 MET A CA 1
ATOM 757 C C . MET A 1 93 ? 0.176 -6.957 18.681 1.00 85.50 93 MET A C 1
ATOM 759 O O . MET A 1 93 ? -0.489 -7.977 18.826 1.00 85.50 93 MET A O 1
ATOM 763 N N . ASP A 1 94 ? 1.132 -6.822 17.757 1.00 84.25 94 ASP A N 1
ATOM 764 C CA . ASP A 1 94 ? 1.526 -7.854 16.790 1.00 84.25 94 ASP A CA 1
ATOM 765 C C . ASP A 1 94 ? 0.338 -8.414 15.990 1.00 84.25 94 ASP A C 1
ATOM 767 O O . ASP A 1 94 ? 0.149 -9.618 15.840 1.00 84.25 94 ASP A O 1
ATOM 771 N N . VAL A 1 95 ? -0.532 -7.512 15.520 1.00 86.31 95 VAL A N 1
ATOM 772 C CA . VAL A 1 95 ? -1.725 -7.901 14.761 1.00 86.31 95 VAL A CA 1
ATOM 773 C C . VAL A 1 95 ? -1.326 -8.458 13.395 1.00 86.31 95 VAL A C 1
ATOM 775 O O . VAL A 1 95 ? -0.700 -7.759 12.589 1.00 86.31 95 VAL A O 1
ATOM 778 N N . SER A 1 96 ? -1.777 -9.679 13.116 1.00 88.44 96 SER A N 1
ATOM 779 C CA . SER A 1 96 ? -1.671 -10.341 11.819 1.00 88.44 96 SER A CA 1
ATOM 780 C C . SER A 1 96 ? -3.043 -10.508 11.154 1.00 88.44 96 SER A C 1
ATOM 782 O O . SER A 1 96 ? -4.095 -10.485 11.800 1.00 88.44 96 SER A O 1
ATOM 784 N N . ILE A 1 97 ? -3.041 -10.596 9.823 1.00 89.88 97 ILE A N 1
ATOM 785 C CA . ILE A 1 97 ? -4.241 -10.696 8.993 1.00 89.88 97 ILE A CA 1
ATOM 786 C C . ILE A 1 97 ? -4.158 -11.977 8.171 1.00 89.88 97 ILE A C 1
ATOM 788 O O . ILE A 1 97 ? -3.281 -12.124 7.321 1.00 89.88 97 ILE A O 1
ATOM 792 N N . THR A 1 98 ? -5.108 -12.885 8.376 1.00 90.31 98 THR A N 1
ATOM 793 C CA . THR A 1 98 ? -5.199 -14.119 7.592 1.00 90.31 98 THR A CA 1
ATOM 794 C C . THR A 1 98 ? -5.737 -13.856 6.186 1.00 90.31 98 THR A C 1
ATOM 796 O O . THR A 1 98 ? -6.388 -12.839 5.911 1.00 90.31 98 THR A O 1
ATOM 799 N N . LYS A 1 99 ? -5.513 -14.816 5.283 1.00 88.06 99 LYS A N 1
ATOM 800 C CA . LYS A 1 99 ? -6.001 -14.748 3.900 1.00 88.06 99 LYS A CA 1
ATOM 801 C C . LYS A 1 99 ? -7.508 -14.521 3.820 1.00 88.06 99 LYS A C 1
ATOM 803 O O . LYS A 1 99 ? -7.937 -13.641 3.083 1.00 88.06 99 LYS A O 1
ATOM 808 N N . ASP A 1 100 ? -8.302 -15.243 4.604 1.00 86.38 100 ASP A N 1
ATOM 809 C CA . ASP A 1 100 ? -9.766 -15.132 4.569 1.00 86.38 100 ASP A CA 1
ATOM 810 C C . ASP A 1 100 ? -10.251 -13.743 5.001 1.00 86.38 100 ASP A C 1
ATOM 812 O O . ASP A 1 100 ? -11.113 -13.148 4.348 1.00 86.38 100 ASP A O 1
ATOM 816 N N . VAL A 1 101 ? -9.642 -13.181 6.050 1.00 88.19 101 VAL A N 1
ATOM 817 C CA . VAL A 1 101 ? -9.947 -11.822 6.511 1.00 88.19 101 VAL A CA 1
ATOM 818 C C . VAL A 1 101 ? -9.591 -10.808 5.426 1.00 88.19 101 VAL A C 1
ATOM 820 O O . VAL A 1 101 ? -10.429 -9.980 5.067 1.00 88.19 101 VAL A O 1
ATOM 823 N N . PHE A 1 102 ? -8.400 -10.903 4.833 1.00 89.75 102 PHE A N 1
ATOM 824 C CA . PHE A 1 102 ? -7.999 -10.003 3.752 1.00 89.75 102 PHE A CA 1
ATOM 825 C C . PHE A 1 102 ? -8.910 -10.120 2.519 1.00 89.75 102 PHE A C 1
ATOM 827 O O . PHE A 1 102 ? -9.292 -9.104 1.934 1.00 89.75 102 PHE A O 1
ATOM 834 N N . MET A 1 103 ? -9.315 -11.337 2.143 1.00 88.06 103 MET A N 1
ATOM 835 C CA . MET A 1 103 ? -10.258 -11.548 1.041 1.00 88.06 103 MET A CA 1
ATOM 836 C C . MET A 1 103 ? -11.616 -10.915 1.339 1.00 88.06 103 MET A C 1
ATOM 838 O O . MET A 1 103 ? -12.172 -10.261 0.459 1.00 88.06 103 MET A O 1
ATOM 842 N N . SER A 1 104 ? -12.112 -11.020 2.577 1.00 88.12 104 SER A N 1
ATOM 843 C CA . SER A 1 104 ? -13.351 -10.343 2.982 1.00 88.12 104 SER A CA 1
ATOM 844 C C . SER A 1 104 ? -13.244 -8.819 2.853 1.00 88.12 104 SER A C 1
ATOM 846 O O . SER A 1 104 ? -14.181 -8.157 2.407 1.00 88.12 104 SER A O 1
ATOM 848 N N . TRP A 1 105 ? -12.076 -8.243 3.156 1.00 90.31 105 TRP A N 1
ATOM 849 C CA . TRP A 1 105 ? -11.845 -6.811 2.979 1.00 90.31 105 TRP A CA 1
ATOM 850 C C . TRP A 1 105 ? -11.864 -6.428 1.503 1.00 90.31 105 TRP A C 1
ATOM 852 O O . TRP A 1 105 ? -12.435 -5.399 1.156 1.00 90.31 105 TRP A O 1
ATOM 862 N N . LEU A 1 106 ? -11.313 -7.263 0.617 1.00 89.19 106 LEU A N 1
ATOM 863 C CA . LEU A 1 106 ? -11.362 -7.038 -0.832 1.00 89.19 106 LEU A CA 1
ATOM 864 C C . LEU A 1 106 ? -12.781 -7.066 -1.410 1.00 89.19 106 LEU A C 1
ATOM 866 O O . LEU A 1 106 ? -12.977 -6.578 -2.522 1.00 89.19 106 LEU A O 1
ATOM 870 N N . GLU A 1 107 ? -13.780 -7.594 -0.704 1.00 88.06 107 GLU A N 1
ATOM 871 C CA . GLU A 1 107 ? -15.188 -7.489 -1.110 1.00 88.06 107 GLU A CA 1
ATOM 872 C C . GLU A 1 107 ? -15.789 -6.108 -0.807 1.00 88.06 107 GLU A C 1
ATOM 874 O O . GLU A 1 107 ? -16.761 -5.703 -1.450 1.00 88.06 107 GLU A O 1
ATOM 879 N N . ASN A 1 108 ? -15.187 -5.345 0.111 1.00 87.81 108 ASN A N 1
ATOM 880 C CA . ASN A 1 108 ? -15.625 -3.999 0.452 1.00 87.81 108 ASN A CA 1
ATOM 881 C C . ASN A 1 108 ? -15.394 -3.024 -0.722 1.00 87.81 108 ASN A C 1
ATOM 883 O O . ASN A 1 108 ? -14.280 -2.868 -1.226 1.00 87.81 108 ASN A O 1
ATOM 887 N N . GLN A 1 109 ? -16.463 -2.343 -1.148 1.00 87.56 109 GLN A N 1
ATOM 888 C CA . GLN A 1 109 ? -16.421 -1.418 -2.287 1.00 87.56 109 GLN A CA 1
ATOM 889 C C . GLN A 1 109 ? -15.526 -0.202 -2.032 1.00 87.56 109 GLN A C 1
ATOM 891 O O . GLN A 1 109 ? -14.836 0.246 -2.946 1.00 87.56 109 GLN A O 1
ATOM 896 N N . ASP A 1 110 ? -15.497 0.308 -0.803 1.00 86.31 110 ASP A N 1
ATOM 897 C CA . ASP A 1 110 ? -14.676 1.466 -0.452 1.00 86.31 110 ASP A CA 1
ATOM 898 C C . ASP A 1 110 ? -13.186 1.118 -0.475 1.00 86.31 110 ASP A C 1
ATOM 900 O O . ASP A 1 110 ? -12.364 1.937 -0.891 1.00 86.31 110 ASP A O 1
ATOM 904 N N . PHE A 1 111 ? -12.832 -0.113 -0.093 1.00 89.81 111 PHE A N 1
ATOM 905 C CA . PHE A 1 111 ? -11.462 -0.598 -0.216 1.00 89.81 111 PHE A CA 1
ATOM 906 C C . PHE A 1 111 ? -11.049 -0.777 -1.670 1.00 89.81 111 PHE A C 1
ATOM 908 O O . PHE A 1 111 ? -9.978 -0.309 -2.044 1.00 89.81 111 PHE A O 1
ATOM 915 N N . GLN A 1 112 ? -11.908 -1.362 -2.509 1.00 89.44 112 GLN A N 1
ATOM 916 C CA . GLN A 1 112 ? -11.642 -1.455 -3.949 1.00 89.44 112 GLN A CA 1
ATOM 917 C C . GLN A 1 112 ? -1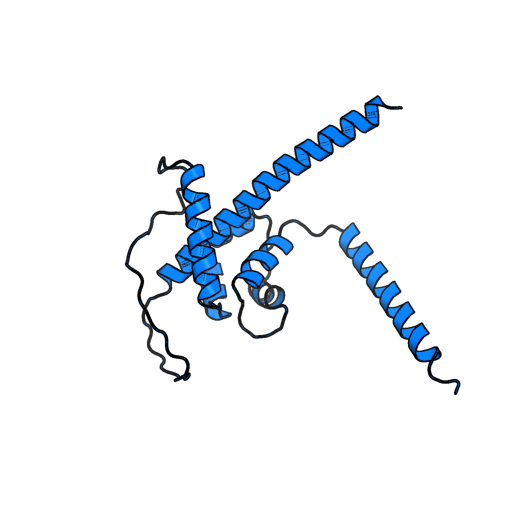1.425 -0.066 -4.565 1.00 89.44 112 GLN A C 1
ATOM 919 O O . GLN A 1 112 ? -10.428 0.146 -5.249 1.00 89.44 112 GLN A O 1
ATOM 924 N N . GLN A 1 113 ? -12.280 0.908 -4.237 1.00 87.50 113 GLN A N 1
ATOM 925 C CA . GLN A 1 113 ? -12.126 2.283 -4.716 1.00 87.50 113 GLN A CA 1
ATOM 926 C C . GLN A 1 113 ? -10.815 2.922 -4.237 1.00 87.50 113 GLN A C 1
ATOM 928 O O . GLN A 1 113 ? -10.165 3.647 -4.988 1.00 87.50 113 GLN A O 1
ATOM 933 N N . LEU A 1 114 ? -10.401 2.661 -2.995 1.00 88.69 114 LEU A N 1
ATOM 934 C CA . LEU A 1 114 ? -9.130 3.157 -2.476 1.00 88.69 114 LEU A CA 1
ATOM 935 C C . LEU A 1 114 ? -7.922 2.501 -3.165 1.00 88.69 114 LEU A C 1
ATOM 937 O O . LEU A 1 114 ? -6.922 3.180 -3.395 1.00 88.69 114 LEU A O 1
ATOM 941 N N . LEU A 1 115 ? -7.997 1.211 -3.499 1.00 90.88 115 LEU A N 1
ATOM 942 C CA . LEU A 1 115 ? -6.954 0.517 -4.261 1.00 90.88 115 LEU A CA 1
ATOM 943 C C . LEU A 1 115 ? -6.850 1.067 -5.691 1.00 90.88 115 LEU A C 1
ATOM 945 O O . LEU A 1 115 ? -5.740 1.313 -6.164 1.00 90.88 115 LEU A O 1
ATOM 949 N N . ASP A 1 116 ? -7.985 1.365 -6.326 1.00 89.19 116 ASP A N 1
ATOM 950 C CA . ASP A 1 116 ? -8.031 2.016 -7.639 1.00 89.19 116 ASP A CA 1
ATOM 951 C C . ASP A 1 116 ? -7.434 3.435 -7.587 1.00 89.19 116 ASP A C 1
ATOM 953 O O . ASP A 1 116 ? -6.584 3.788 -8.408 1.00 89.19 116 ASP A O 1
ATOM 957 N N . ASP A 1 117 ? -7.803 4.239 -6.580 1.00 87.12 117 ASP A N 1
ATOM 958 C CA . ASP A 1 117 ? -7.225 5.571 -6.330 1.00 87.12 117 ASP A CA 1
ATOM 959 C C . ASP A 1 117 ? -5.705 5.510 -6.100 1.00 87.12 117 ASP A C 1
ATOM 961 O O . ASP A 1 117 ? -4.969 6.456 -6.421 1.00 87.12 117 ASP A O 1
ATOM 965 N N . ALA A 1 118 ? -5.245 4.409 -5.501 1.00 87.75 118 ALA A N 1
ATOM 966 C CA . ALA A 1 118 ? -3.847 4.116 -5.246 1.00 87.75 118 ALA A CA 1
ATOM 967 C C . ALA A 1 118 ? -3.112 3.551 -6.468 1.00 87.75 118 ALA A C 1
ATOM 969 O O . ALA A 1 118 ? -1.903 3.355 -6.376 1.00 87.75 118 ALA A O 1
ATOM 970 N N . GLU A 1 119 ? -3.789 3.346 -7.602 1.00 89.25 119 GLU A N 1
ATOM 971 C CA . GLU A 1 119 ? -3.238 2.724 -8.811 1.00 89.25 119 GLU A CA 1
ATOM 972 C C . GLU A 1 119 ? -2.668 1.317 -8.537 1.00 89.25 119 GLU A C 1
ATOM 974 O O . GLU A 1 119 ? -1.616 0.956 -9.069 1.00 89.25 119 GLU A O 1
ATOM 979 N N . ILE A 1 120 ? -3.327 0.537 -7.674 1.00 89.44 120 ILE A N 1
ATOM 980 C CA . ILE A 1 120 ? -2.955 -0.847 -7.353 1.00 89.44 120 ILE A CA 1
ATOM 981 C C . ILE A 1 120 ? -3.837 -1.789 -8.173 1.00 89.44 120 ILE A C 1
ATOM 983 O O . ILE A 1 120 ? -5.057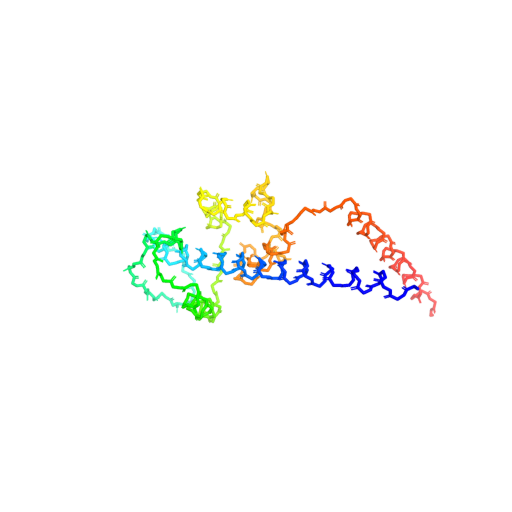 -1.791 -8.032 1.00 89.44 120 ILE A O 1
ATOM 987 N N . ASP A 1 121 ? -3.215 -2.606 -9.024 1.00 83.31 121 ASP A N 1
ATOM 988 C CA . ASP A 1 121 ? -3.941 -3.579 -9.841 1.00 83.31 121 ASP A CA 1
ATOM 989 C C . ASP A 1 121 ? -4.449 -4.746 -8.980 1.00 83.31 121 ASP A C 1
ATOM 991 O O . ASP A 1 121 ? -3.675 -5.450 -8.330 1.00 83.31 121 ASP A O 1
ATOM 995 N N . THR A 1 122 ? -5.766 -4.955 -8.992 1.00 79.44 122 THR A N 1
ATOM 996 C CA . THR A 1 122 ? -6.453 -6.030 -8.262 1.00 79.44 122 THR A CA 1
ATOM 997 C C . THR A 1 122 ? -7.034 -7.101 -9.189 1.00 79.44 122 THR A C 1
ATOM 999 O O . THR A 1 122 ? -7.843 -7.922 -8.748 1.00 79.44 122 THR A O 1
ATOM 1002 N N . ALA A 1 123 ? -6.622 -7.136 -10.466 1.00 77.44 123 ALA A N 1
ATOM 1003 C CA . ALA A 1 123 ? -7.116 -8.091 -11.462 1.00 77.44 123 ALA A CA 1
ATOM 1004 C C . ALA A 1 123 ? -7.003 -9.557 -11.010 1.00 77.44 123 ALA A C 1
ATOM 1006 O O . ALA A 1 123 ? -7.841 -10.375 -11.393 1.00 77.44 123 ALA A O 1
ATOM 1007 N N . ASN A 1 124 ? -6.023 -9.880 -10.157 1.00 79.12 124 ASN A N 1
ATOM 1008 C CA . ASN A 1 124 ? -5.936 -11.174 -9.491 1.00 79.12 124 ASN A CA 1
ATOM 1009 C C . ASN A 1 124 ? -5.882 -11.042 -7.962 1.00 79.12 124 ASN A C 1
ATOM 1011 O O . ASN A 1 124 ? -4.827 -11.079 -7.335 1.00 79.12 124 ASN A O 1
ATOM 1015 N N . ARG A 1 125 ? -7.064 -10.898 -7.358 1.00 74.00 125 ARG A N 1
ATOM 1016 C CA . ARG A 1 125 ? -7.262 -10.748 -5.905 1.00 74.00 125 ARG A CA 1
ATOM 1017 C C . ARG A 1 125 ? -6.624 -11.870 -5.085 1.00 74.00 125 ARG A C 1
ATOM 1019 O O . ARG A 1 125 ? -6.059 -11.599 -4.034 1.00 74.00 125 ARG A O 1
ATOM 1026 N N . ALA A 1 126 ? -6.700 -13.108 -5.580 1.00 72.31 126 ALA A N 1
ATOM 1027 C CA . ALA A 1 126 ? -6.145 -14.276 -4.901 1.00 72.31 126 ALA A CA 1
ATOM 1028 C C . ALA A 1 126 ? -4.613 -14.213 -4.814 1.00 72.31 126 ALA A C 1
ATOM 1030 O O . ALA A 1 126 ? -4.054 -14.502 -3.760 1.00 72.31 126 ALA A O 1
ATOM 1031 N N . GLU A 1 127 ? -3.965 -13.777 -5.898 1.00 84.50 127 GLU A N 1
ATOM 1032 C CA . GLU A 1 127 ? -2.512 -13.588 -5.960 1.00 84.50 127 GLU A CA 1
ATOM 1033 C C . GLU A 1 127 ? -2.053 -12.348 -5.192 1.00 84.50 127 GLU A C 1
ATOM 1035 O O . GLU A 1 127 ? -0.919 -12.318 -4.732 1.00 84.50 127 GLU A O 1
ATOM 1040 N N . LEU A 1 128 ? -2.911 -11.334 -5.016 1.00 89.31 128 LEU A N 1
ATOM 1041 C CA . LEU A 1 128 ? -2.537 -10.125 -4.282 1.00 89.31 128 LEU A CA 1
ATOM 1042 C C .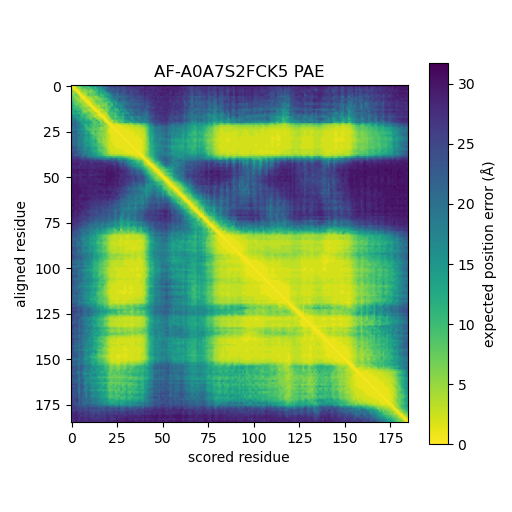 LEU A 1 128 ? -2.092 -10.451 -2.853 1.00 89.31 128 LEU A C 1
ATOM 1044 O O . LEU A 1 128 ? -1.081 -9.921 -2.415 1.00 89.31 128 LEU A O 1
ATOM 1048 N N . PHE A 1 129 ? -2.793 -11.347 -2.152 1.00 90.50 129 PHE A N 1
ATOM 1049 C CA . PHE A 1 129 ? -2.363 -11.794 -0.823 1.00 90.50 129 PHE A CA 1
ATOM 1050 C C . PHE A 1 129 ? -0.997 -12.484 -0.884 1.00 90.50 129 PHE A C 1
ATOM 1052 O O . PHE A 1 129 ? -0.089 -12.104 -0.157 1.00 90.50 129 PHE A O 1
ATOM 1059 N N . ASP A 1 130 ? -0.834 -13.432 -1.807 1.00 88.94 130 ASP A N 1
ATOM 1060 C CA . ASP A 1 130 ? 0.392 -14.230 -1.940 1.00 88.94 130 ASP A CA 1
ATOM 1061 C C . ASP A 1 130 ? 1.607 -13.368 -2.344 1.00 88.94 130 ASP A C 1
ATOM 1063 O O . ASP A 1 130 ? 2.749 -13.700 -2.047 1.00 88.94 130 ASP A O 1
ATOM 1067 N N . VAL A 1 131 ? 1.376 -12.240 -3.023 1.00 89.50 131 VAL A N 1
ATOM 1068 C CA . VAL A 1 131 ? 2.414 -11.251 -3.353 1.00 89.50 131 VAL A CA 1
ATOM 1069 C C . VAL A 1 131 ? 2.796 -10.394 -2.143 1.00 89.50 131 VAL A C 1
ATOM 1071 O O . VAL A 1 131 ? 3.942 -9.949 -2.048 1.00 89.50 131 VAL A O 1
ATOM 1074 N N . LEU A 1 132 ? 1.843 -10.117 -1.250 1.00 90.81 132 LEU A N 1
ATOM 1075 C CA . LEU A 1 132 ? 2.085 -9.364 -0.019 1.00 90.81 132 LEU A CA 1
ATOM 1076 C C . LEU A 1 132 ? 2.764 -10.234 1.051 1.00 90.81 132 LEU A C 1
ATOM 1078 O O . LEU A 1 132 ? 3.602 -9.713 1.785 1.00 90.81 132 LEU A O 1
ATOM 1082 N N . ASP A 1 133 ? 2.439 -11.528 1.088 1.00 90.50 133 ASP A N 1
ATOM 1083 C CA . ASP A 1 133 ? 2.989 -12.553 1.984 1.00 90.50 133 ASP A CA 1
ATOM 1084 C C . ASP A 1 133 ? 4.397 -12.965 1.520 1.00 90.50 133 ASP A C 1
ATOM 1086 O O . ASP A 1 133 ? 4.628 -14.008 0.904 1.00 90.50 133 ASP A O 1
ATOM 1090 N N . ALA A 1 134 ? 5.352 -12.058 1.725 1.00 80.12 134 ALA A N 1
ATOM 1091 C CA . ALA A 1 134 ? 6.702 -12.187 1.190 1.00 80.12 134 ALA A CA 1
ATOM 1092 C C . ALA A 1 134 ? 7.515 -13.299 1.869 1.00 80.12 134 ALA A C 1
ATOM 1094 O O . ALA A 1 134 ? 8.462 -13.809 1.259 1.00 80.12 134 ALA A O 1
ATOM 1095 N N . ASP A 1 135 ? 7.186 -13.643 3.114 1.00 85.75 135 ASP A N 1
ATOM 1096 C CA . ASP A 1 135 ? 7.829 -14.719 3.865 1.00 85.75 135 ASP A CA 1
ATOM 1097 C C . ASP A 1 135 ? 7.100 -16.070 3.744 1.00 85.75 135 ASP A C 1
ATOM 1099 O O . ASP A 1 135 ? 7.664 -17.095 4.138 1.00 85.75 135 ASP A O 1
ATOM 1103 N N . MET A 1 136 ? 5.927 -16.088 3.095 1.00 85.12 136 MET A N 1
ATOM 1104 C CA . MET A 1 136 ? 5.065 -17.259 2.917 1.00 85.12 136 MET A CA 1
ATOM 1105 C C . MET A 1 136 ? 4.569 -17.833 4.252 1.00 85.12 136 MET A C 1
ATOM 1107 O O . MET A 1 136 ? 4.385 -19.050 4.379 1.00 85.12 136 MET A O 1
ATOM 1111 N N . GLY A 1 137 ? 4.384 -16.974 5.256 1.00 83.81 137 GLY A N 1
ATOM 1112 C CA . GLY A 1 137 ? 3.888 -17.330 6.581 1.00 83.81 137 GLY A CA 1
ATOM 1113 C C . GLY A 1 137 ? 2.397 -17.673 6.605 1.00 83.81 137 GLY A C 1
ATOM 1114 O O . GLY A 1 137 ? 1.937 -18.315 7.550 1.00 83.81 137 GLY A O 1
ATOM 1115 N N . GLY A 1 138 ? 1.642 -17.306 5.563 1.00 85.81 138 GLY A N 1
ATOM 1116 C CA . GLY A 1 138 ? 0.193 -17.510 5.477 1.00 85.81 138 GLY A CA 1
ATOM 1117 C C . GLY A 1 138 ? -0.634 -16.429 6.181 1.00 85.81 138 GLY A C 1
ATOM 1118 O O . GLY A 1 138 ? -1.868 -16.487 6.164 1.00 85.81 138 GLY A O 1
ATOM 1119 N N . GLU A 1 139 ? 0.025 -15.425 6.756 1.00 89.88 139 GLU A N 1
ATOM 1120 C CA . GLU A 1 139 ? -0.569 -14.265 7.414 1.00 89.88 139 GLU A CA 1
ATOM 1121 C C . GLU A 1 139 ? 0.197 -13.002 7.017 1.00 89.88 139 GLU A C 1
ATOM 1123 O O . GLU A 1 139 ? 1.389 -13.057 6.751 1.00 89.88 139 GLU A O 1
ATOM 1128 N N . LEU A 1 140 ? -0.480 -11.854 6.992 1.00 90.19 140 LEU A N 1
ATOM 1129 C CA . LEU A 1 140 ? 0.151 -10.562 6.730 1.00 90.19 140 LEU A CA 1
ATOM 1130 C C . LEU A 1 140 ? 0.289 -9.779 8.024 1.00 90.19 140 LEU A C 1
ATOM 1132 O O . LEU A 1 140 ? -0.718 -9.453 8.659 1.00 90.19 140 LEU A O 1
ATOM 1136 N N . CYS A 1 141 ? 1.506 -9.378 8.374 1.00 91.19 141 CYS A N 1
ATOM 1137 C CA . CYS A 1 141 ? 1.677 -8.343 9.384 1.00 91.19 141 CYS A CA 1
ATOM 1138 C C . CYS A 1 141 ? 1.280 -6.966 8.821 1.00 91.19 141 CYS A C 1
ATOM 1140 O O . CYS A 1 141 ? 1.232 -6.720 7.609 1.00 91.19 141 CYS A O 1
ATOM 1142 N N . LEU A 1 142 ? 1.034 -6.006 9.714 1.00 90.88 142 LEU A N 1
ATOM 1143 C CA . LEU A 1 142 ? 0.686 -4.634 9.324 1.00 90.88 142 LEU A CA 1
ATOM 1144 C C . LEU A 1 142 ? 1.733 -3.981 8.408 1.00 90.88 142 LEU A C 1
ATOM 1146 O O . LEU A 1 142 ? 1.389 -3.167 7.543 1.00 90.88 142 LEU A O 1
ATOM 1150 N N . ASP A 1 143 ? 3.009 -4.317 8.599 1.00 90.00 143 ASP A N 1
ATOM 1151 C CA . ASP A 1 143 ? 4.092 -3.774 7.786 1.00 90.00 143 ASP A CA 1
ATOM 1152 C C . ASP A 1 143 ? 4.129 -4.369 6.381 1.00 90.00 143 ASP A C 1
ATOM 1154 O O . ASP A 1 143 ? 4.326 -3.609 5.432 1.00 90.00 143 ASP A O 1
ATOM 1158 N N . GLU A 1 144 ? 3.871 -5.664 6.216 1.00 90.88 144 GLU A N 1
ATOM 1159 C CA . GLU A 1 144 ? 3.723 -6.303 4.903 1.00 90.88 144 GLU A CA 1
ATOM 1160 C C . GLU A 1 144 ? 2.522 -5.755 4.153 1.00 90.88 144 GLU A C 1
ATOM 1162 O O . GLU A 1 144 ? 2.638 -5.393 2.983 1.00 90.88 144 GLU A O 1
ATOM 1167 N N . LEU A 1 145 ? 1.400 -5.584 4.851 1.00 91.75 145 LEU A N 1
ATOM 1168 C CA . LEU A 1 145 ? 0.175 -5.070 4.264 1.00 91.75 145 LEU A CA 1
ATOM 1169 C C . LEU A 1 145 ? 0.374 -3.657 3.695 1.00 91.75 145 LEU A C 1
ATOM 1171 O O . LEU A 1 145 ? 0.176 -3.420 2.503 1.00 91.75 145 LEU A O 1
ATOM 1175 N N . ILE A 1 146 ? 0.814 -2.702 4.523 1.00 92.75 146 ILE A N 1
ATOM 1176 C CA . ILE A 1 146 ? 1.007 -1.321 4.062 1.00 92.75 146 ILE A CA 1
ATOM 1177 C C . ILE A 1 146 ? 2.192 -1.210 3.111 1.00 92.75 146 ILE A C 1
ATOM 1179 O O . ILE A 1 146 ? 2.080 -0.567 2.068 1.00 92.75 146 ILE A O 1
ATOM 1183 N N . THR A 1 147 ? 3.338 -1.796 3.448 1.00 91.25 147 THR A N 1
ATOM 1184 C CA . THR A 1 147 ? 4.541 -1.641 2.623 1.00 91.25 147 THR A CA 1
ATOM 1185 C C . THR A 1 147 ? 4.378 -2.350 1.287 1.00 91.25 147 THR A C 1
ATOM 1187 O O . THR A 1 147 ? 4.793 -1.812 0.263 1.00 91.25 147 THR A O 1
ATOM 1190 N N . GLY A 1 148 ? 3.772 -3.535 1.278 1.00 91.12 148 GLY A N 1
ATOM 1191 C CA . GLY A 1 148 ? 3.510 -4.304 0.072 1.00 91.12 148 GLY A CA 1
ATOM 1192 C C . GLY A 1 148 ? 2.535 -3.585 -0.857 1.00 91.12 148 GLY A C 1
ATOM 1193 O O . GLY A 1 148 ? 2.875 -3.351 -2.015 1.00 91.12 148 GLY A O 1
ATOM 1194 N N . LEU A 1 149 ? 1.396 -3.099 -0.349 1.00 92.50 149 LEU A N 1
ATOM 1195 C CA . LEU A 1 149 ? 0.449 -2.327 -1.166 1.00 92.50 149 LEU A CA 1
ATOM 1196 C C . LEU A 1 149 ? 1.081 -1.042 -1.717 1.00 92.50 149 LEU A C 1
ATOM 1198 O O . LEU A 1 149 ? 0.939 -0.731 -2.898 1.00 92.50 149 LEU 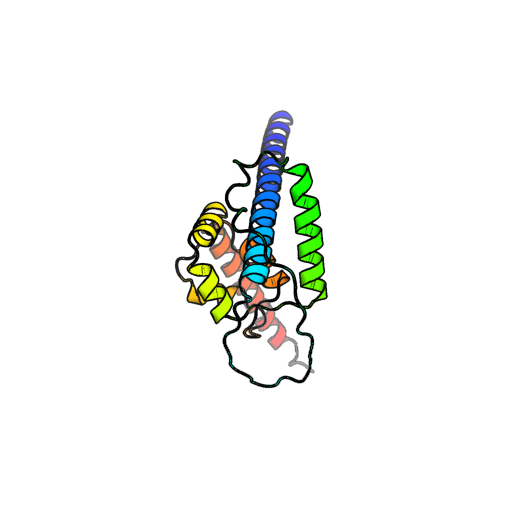A O 1
ATOM 1202 N N . MET A 1 150 ? 1.864 -0.330 -0.904 1.00 91.38 150 MET A N 1
ATOM 1203 C CA . MET A 1 150 ? 2.577 0.865 -1.364 1.00 91.38 150 MET A CA 1
ATOM 1204 C C . MET A 1 150 ? 3.673 0.561 -2.397 1.00 91.38 150 MET A C 1
ATOM 1206 O O . MET A 1 150 ? 4.010 1.444 -3.184 1.00 91.38 150 MET A O 1
ATOM 1210 N N . LYS A 1 151 ? 4.229 -0.658 -2.424 1.00 87.81 151 LYS A N 1
ATOM 1211 C CA . LYS A 1 151 ? 5.179 -1.113 -3.456 1.00 87.81 151 LYS A CA 1
ATOM 1212 C C . LYS A 1 151 ? 4.492 -1.533 -4.755 1.00 87.81 151 LYS A C 1
ATOM 1214 O O . LYS A 1 151 ? 5.111 -1.421 -5.808 1.00 87.81 151 LYS A O 1
ATOM 1219 N N . LEU A 1 152 ? 3.254 -2.019 -4.677 1.00 88.12 152 LEU A N 1
ATOM 1220 C CA . LEU A 1 152 ? 2.441 -2.405 -5.837 1.00 88.12 152 LEU A CA 1
ATOM 1221 C C . LEU A 1 152 ? 1.765 -1.216 -6.523 1.00 88.12 152 LEU A C 1
ATOM 1223 O O . LEU A 1 152 ? 1.234 -1.361 -7.620 1.00 88.12 152 LEU A O 1
ATOM 1227 N N . ARG A 1 153 ? 1.788 -0.044 -5.885 1.00 87.56 153 ARG A N 1
ATOM 1228 C CA . ARG A 1 153 ? 1.246 1.193 -6.436 1.00 87.56 153 ARG A CA 1
ATOM 1229 C C . ARG A 1 153 ? 1.942 1.596 -7.735 1.00 87.56 153 ARG A C 1
ATOM 1231 O O . ARG A 1 153 ? 3.159 1.790 -7.781 1.00 87.56 153 ARG A O 1
ATOM 1238 N N . GLY A 1 154 ? 1.114 1.886 -8.732 1.00 82.50 154 GLY A N 1
ATOM 1239 C CA . GLY A 1 154 ? 1.523 2.387 -10.031 1.00 82.50 154 GLY A CA 1
ATOM 1240 C C . GLY A 1 154 ? 1.804 1.257 -11.015 1.00 82.50 154 GLY A C 1
ATOM 1241 O O . GLY A 1 154 ? 2.079 0.113 -10.667 1.00 82.50 154 GLY A O 1
ATOM 1242 N N . SER A 1 155 ? 1.746 1.584 -12.299 1.00 73.44 155 SER A N 1
ATOM 1243 C CA . SER A 1 155 ? 1.969 0.597 -13.353 1.00 73.44 155 SER A CA 1
ATOM 1244 C C . SER A 1 155 ? 3.445 0.202 -13.477 1.00 73.44 155 SER A C 1
ATOM 1246 O O . SER A 1 155 ? 4.315 1.072 -13.575 1.00 73.44 155 SER A O 1
ATOM 1248 N N . VAL A 1 156 ? 3.716 -1.096 -13.619 1.00 79.12 156 VAL A N 1
ATOM 1249 C CA . VAL A 1 156 ? 5.033 -1.598 -14.037 1.00 79.12 156 VAL A CA 1
ATOM 1250 C C . VAL A 1 156 ? 5.290 -1.202 -15.491 1.00 79.12 156 VAL A C 1
ATOM 1252 O O . VAL A 1 156 ? 4.494 -1.500 -16.386 1.00 79.12 156 VAL A O 1
ATOM 1255 N N . THR A 1 157 ? 6.422 -0.554 -15.769 1.00 81.75 157 THR A N 1
ATOM 1256 C CA . THR A 1 157 ? 6.771 -0.171 -17.140 1.00 81.75 157 THR A CA 1
ATOM 1257 C C . THR A 1 157 ? 7.496 -1.303 -17.873 1.00 81.75 157 THR A C 1
ATOM 1259 O O . THR A 1 157 ? 8.161 -2.156 -17.284 1.00 81.75 157 THR A O 1
ATOM 1262 N N . LYS A 1 158 ? 7.457 -1.292 -19.215 1.00 85.50 158 LYS A N 1
ATOM 1263 C CA . LYS A 1 158 ? 8.259 -2.228 -20.032 1.00 85.50 158 LYS A CA 1
ATOM 1264 C C . LYS A 1 158 ? 9.761 -2.123 -19.726 1.00 85.50 158 LYS A C 1
ATOM 1266 O O . LYS A 1 158 ? 10.474 -3.117 -19.846 1.00 85.50 158 LYS A O 1
ATOM 1271 N N . ALA A 1 159 ? 10.237 -0.933 -19.351 1.00 84.19 159 ALA A N 1
ATOM 1272 C CA . ALA A 1 159 ? 11.629 -0.710 -18.981 1.00 84.19 159 ALA A CA 1
ATOM 1273 C C . ALA A 1 159 ? 11.992 -1.444 -17.681 1.00 84.19 159 ALA A C 1
ATOM 1275 O O . ALA A 1 159 ? 13.062 -2.050 -17.622 1.00 84.19 159 ALA A O 1
ATOM 1276 N N . ASP A 1 160 ? 11.086 -1.475 -16.699 1.00 82.75 160 ASP A N 1
ATOM 1277 C CA . ASP A 1 160 ? 11.285 -2.196 -15.435 1.00 82.75 160 ASP A CA 1
ATOM 1278 C C . ASP A 1 160 ? 11.437 -3.701 -15.671 1.00 82.75 160 ASP A C 1
ATOM 1280 O O . ASP A 1 160 ? 12.373 -4.323 -15.167 1.00 82.75 160 ASP A O 1
ATOM 1284 N N . ILE A 1 161 ? 10.598 -4.277 -16.540 1.00 88.25 161 ILE A N 1
ATOM 1285 C CA . ILE A 1 161 ? 10.678 -5.695 -16.930 1.00 88.25 161 ILE A CA 1
ATOM 1286 C C . ILE A 1 161 ? 12.038 -6.011 -17.572 1.00 88.25 161 ILE A C 1
ATOM 1288 O O . ILE A 1 161 ? 12.686 -7.008 -17.239 1.00 88.25 161 ILE A O 1
ATOM 1292 N N . VAL A 1 162 ? 12.502 -5.156 -18.491 1.00 91.69 162 VAL A N 1
ATOM 1293 C CA . VAL A 1 162 ? 13.814 -5.322 -19.139 1.00 91.69 162 VAL A CA 1
ATOM 1294 C C . VAL A 1 162 ? 14.945 -5.197 -18.118 1.00 91.69 162 VAL A C 1
ATOM 1296 O O . VAL A 1 162 ? 15.868 -6.013 -18.139 1.00 91.69 162 VAL A O 1
ATOM 1299 N N . ALA A 1 163 ? 14.872 -4.228 -17.203 1.00 89.56 163 ALA A N 1
ATOM 1300 C CA . ALA A 1 163 ? 15.869 -4.034 -16.157 1.00 89.56 163 ALA A CA 1
ATOM 1301 C C . ALA A 1 163 ? 15.964 -5.253 -15.226 1.00 89.56 163 ALA A C 1
ATOM 1303 O O . ALA A 1 163 ? 17.071 -5.723 -14.958 1.00 89.56 163 ALA A O 1
ATOM 1304 N N . ILE A 1 164 ? 14.829 -5.813 -14.792 1.00 92.44 164 ILE A N 1
ATOM 1305 C CA . ILE A 1 164 ? 14.780 -7.045 -13.989 1.00 92.44 164 ILE A CA 1
ATOM 1306 C C . ILE A 1 164 ? 15.427 -8.200 -14.755 1.00 92.44 164 ILE A C 1
ATOM 1308 O O . ILE A 1 164 ? 16.332 -8.850 -14.234 1.00 92.44 164 ILE A O 1
ATOM 1312 N N . ARG A 1 165 ? 15.055 -8.412 -16.025 1.00 92.44 165 ARG A N 1
ATOM 1313 C CA . ARG A 1 165 ? 15.631 -9.480 -16.859 1.00 92.44 165 ARG A CA 1
ATOM 1314 C C . ARG A 1 165 ? 17.151 -9.359 -17.002 1.00 92.44 165 ARG A C 1
ATOM 1316 O O . ARG A 1 165 ? 17.849 -10.371 -16.976 1.00 92.44 165 ARG A O 1
ATOM 1323 N N . LEU A 1 166 ? 17.673 -8.142 -17.162 1.00 92.31 166 LEU A N 1
ATOM 1324 C CA . LEU A 1 166 ? 19.117 -7.899 -17.242 1.00 92.31 166 LEU A CA 1
ATOM 1325 C C . LEU A 1 166 ? 19.818 -8.180 -15.907 1.00 92.31 166 LEU A C 1
ATOM 1327 O O . LEU A 1 166 ? 20.856 -8.839 -15.908 1.00 92.31 166 LEU A O 1
ATOM 1331 N N . LYS A 1 167 ? 19.239 -7.742 -14.781 1.00 92.56 167 LYS A N 1
ATOM 1332 C CA . LYS A 1 167 ? 19.771 -8.023 -13.438 1.00 92.56 167 LYS A CA 1
ATOM 1333 C C . LYS A 1 167 ? 19.788 -9.521 -13.135 1.00 92.56 167 LYS A C 1
ATOM 1335 O O . LYS A 1 167 ? 20.803 -10.014 -12.663 1.00 92.56 167 LYS A O 1
ATOM 1340 N N . VAL A 1 168 ? 18.721 -10.251 -13.468 1.00 95.06 168 VAL A N 1
ATOM 1341 C CA . VAL A 1 168 ? 18.663 -11.712 -13.292 1.00 95.06 168 VAL A CA 1
ATOM 1342 C C . VAL A 1 168 ? 19.757 -12.397 -14.108 1.00 95.06 168 VAL A C 1
ATOM 1344 O O . VAL A 1 168 ? 20.523 -13.168 -13.549 1.00 95.06 168 VAL A O 1
ATOM 1347 N N . ARG A 1 169 ? 19.919 -12.051 -15.395 1.00 91.62 169 ARG A N 1
ATOM 1348 C CA . ARG A 1 169 ? 21.011 -12.600 -16.225 1.00 91.62 169 ARG A CA 1
ATOM 1349 C C . ARG A 1 169 ? 22.394 -12.331 -15.635 1.00 91.62 169 ARG A C 1
ATOM 1351 O O . ARG A 1 169 ? 23.264 -13.191 -15.706 1.00 91.62 169 ARG A O 1
ATOM 1358 N N . TYR A 1 170 ? 22.600 -11.136 -15.090 1.00 92.75 170 TYR A N 1
ATOM 1359 C CA . TYR A 1 170 ? 23.855 -10.774 -14.443 1.00 92.75 170 TYR A CA 1
ATOM 1360 C C . TYR A 1 170 ? 24.102 -11.598 -13.172 1.00 92.75 170 TYR A C 1
ATOM 1362 O O . TYR A 1 170 ? 25.198 -12.123 -12.997 1.00 92.75 170 TYR A O 1
ATOM 1370 N N . LEU A 1 171 ? 23.080 -11.771 -12.326 1.00 92.25 171 LEU A N 1
ATOM 1371 C CA . LEU A 1 171 ? 23.158 -12.624 -11.138 1.00 92.25 171 LEU A CA 1
ATOM 1372 C C . LEU A 1 171 ? 23.457 -14.081 -11.509 1.00 92.25 171 LEU A C 1
ATOM 1374 O O . LEU A 1 171 ? 24.357 -14.672 -10.920 1.00 92.25 171 LEU A O 1
ATOM 1378 N N . THR A 1 172 ? 22.779 -14.634 -12.520 1.00 92.81 172 THR A N 1
ATOM 1379 C CA . THR A 1 172 ? 23.052 -15.988 -13.027 1.00 92.81 172 THR A CA 1
ATOM 1380 C C . THR A 1 172 ? 24.504 -16.130 -13.484 1.00 92.81 172 THR A C 1
ATOM 1382 O O . THR A 1 172 ? 25.180 -17.062 -13.067 1.00 92.81 172 THR A O 1
ATOM 1385 N N . ALA A 1 173 ? 25.029 -15.161 -14.243 1.00 91.44 173 ALA A N 1
ATOM 1386 C CA . ALA A 1 173 ? 26.422 -15.183 -14.687 1.00 91.44 173 ALA A CA 1
ATOM 1387 C C . ALA A 1 173 ? 27.430 -15.093 -13.523 1.00 91.44 173 ALA A C 1
ATOM 1389 O O . ALA A 1 173 ? 28.505 -15.686 -13.592 1.00 91.44 173 ALA A O 1
ATOM 1390 N N . ILE A 1 174 ? 27.123 -14.353 -12.450 1.00 92.94 174 ILE A N 1
ATOM 1391 C CA . ILE A 1 174 ? 27.974 -14.329 -11.248 1.00 92.94 174 ILE A CA 1
ATOM 1392 C C . ILE A 1 174 ? 27.989 -15.700 -10.570 1.00 92.94 174 ILE A C 1
ATOM 1394 O O . ILE A 1 174 ? 29.058 -16.156 -10.169 1.00 92.94 174 ILE A O 1
ATOM 1398 N N . LEU A 1 175 ? 26.824 -16.337 -10.429 1.00 90.19 175 LEU A N 1
ATOM 1399 C CA . LEU A 1 175 ? 26.702 -17.645 -9.784 1.00 90.19 175 LEU A CA 1
ATOM 1400 C C . LEU A 1 175 ? 27.471 -18.720 -10.565 1.00 90.19 175 LEU A C 1
ATOM 1402 O O . LEU A 1 175 ? 28.297 -19.409 -9.975 1.00 90.19 175 LEU A O 1
ATOM 1406 N N . GLU A 1 176 ? 27.310 -18.771 -11.890 1.00 86.31 176 GLU A N 1
ATOM 1407 C CA . GLU A 1 176 ? 28.041 -19.700 -12.769 1.00 86.31 176 GLU A CA 1
ATOM 1408 C C . GLU A 1 176 ? 29.569 -19.526 -12.676 1.00 86.31 176 GLU A C 1
ATOM 1410 O O . GLU A 1 176 ? 30.317 -20.501 -12.653 1.00 86.31 176 GLU A O 1
ATOM 1415 N N . ASN A 1 177 ? 30.054 -18.284 -12.574 1.00 76.88 177 ASN A N 1
ATOM 1416 C CA . ASN A 1 177 ? 31.488 -18.011 -12.444 1.00 76.88 177 ASN A CA 1
ATOM 1417 C C . ASN A 1 177 ? 32.045 -18.325 -11.046 1.00 76.88 177 ASN A C 1
ATOM 1419 O O . ASN A 1 177 ? 33.245 -18.564 -10.915 1.00 76.88 177 ASN A O 1
ATOM 1423 N N . LYS A 1 178 ? 31.208 -18.318 -10.000 1.00 63.72 178 LYS A N 1
ATOM 1424 C CA . LYS A 1 178 ? 31.627 -18.656 -8.632 1.00 63.72 178 LYS A CA 1
ATOM 1425 C C . LYS A 1 178 ? 31.821 -20.160 -8.443 1.00 63.72 178 LYS A C 1
ATOM 1427 O O . LYS A 1 178 ? 32.775 -20.553 -7.781 1.00 63.72 178 LYS A O 1
ATOM 1432 N N . GLU A 1 179 ? 30.994 -20.991 -9.076 1.00 59.38 179 GLU A N 1
ATOM 1433 C CA . GLU A 1 179 ? 31.126 -22.456 -8.996 1.00 59.38 179 GLU A CA 1
ATOM 1434 C C . GLU A 1 179 ? 32.388 -22.993 -9.695 1.00 59.38 179 GLU A C 1
ATOM 1436 O O . GLU A 1 179 ? 32.884 -24.066 -9.362 1.00 59.38 179 GLU A O 1
ATOM 1441 N N . LEU A 1 180 ? 32.979 -22.216 -10.607 1.00 58.88 180 LEU A N 1
ATOM 1442 C CA . LEU A 1 180 ? 34.241 -22.556 -11.274 1.00 58.88 180 LEU A CA 1
ATOM 1443 C C . LEU A 1 180 ? 35.497 -22.164 -10.467 1.00 58.88 180 LEU A C 1
ATOM 1445 O O . LEU A 1 180 ? 36.608 -22.485 -10.887 1.00 58.88 180 LEU A O 1
ATOM 1449 N N . GLY A 1 181 ? 35.344 -21.477 -9.328 1.00 57.91 181 GLY A N 1
ATOM 1450 C CA . GLY A 1 181 ? 36.451 -20.964 -8.510 1.00 57.91 181 GLY A CA 1
ATOM 1451 C C . GLY A 1 181 ? 36.826 -21.803 -7.281 1.00 57.91 181 GLY A C 1
ATOM 1452 O O . GLY A 1 181 ? 37.873 -21.549 -6.691 1.00 57.91 181 GLY A O 1
ATOM 1453 N N . GLU A 1 182 ? 36.018 -22.795 -6.892 1.00 57.41 182 GLU A N 1
ATOM 1454 C CA . GLU A 1 182 ? 36.244 -23.613 -5.679 1.00 57.41 182 GLU A CA 1
ATOM 1455 C C . GLU A 1 182 ? 36.805 -25.023 -5.974 1.00 57.41 182 GLU A C 1
ATOM 1457 O O . GLU A 1 182 ? 37.022 -25.815 -5.061 1.00 57.41 182 GLU A O 1
ATOM 1462 N N . GLY A 1 183 ? 37.095 -25.338 -7.244 1.00 55.47 183 GLY A N 1
ATOM 1463 C CA . GLY A 1 183 ? 37.547 -26.664 -7.698 1.00 55.47 183 GLY A CA 1
ATOM 1464 C C . GLY A 1 183 ? 39.050 -26.834 -7.957 1.00 55.47 183 GLY A C 1
ATOM 1465 O O . GLY A 1 183 ? 39.448 -27.854 -8.516 1.00 55.47 183 GLY A O 1
ATOM 1466 N N . THR A 1 184 ? 39.899 -25.866 -7.601 1.00 53.31 184 THR A N 1
ATOM 1467 C CA . THR A 1 184 ? 41.363 -25.995 -7.742 1.00 53.31 184 THR A CA 1
ATOM 1468 C C . THR A 1 184 ? 42.056 -25.781 -6.399 1.00 53.31 184 THR A C 1
ATOM 1470 O O . THR A 1 184 ? 42.562 -24.694 -6.118 1.00 53.31 184 THR A O 1
ATOM 1473 N N . GLY A 1 185 ? 42.051 -26.826 -5.573 1.00 46.25 185 GLY A N 1
ATOM 1474 C CA . GLY A 1 185 ? 42.870 -26.976 -4.371 1.00 46.25 185 GLY A CA 1
ATOM 1475 C C . GLY A 1 185 ? 43.497 -28.358 -4.354 1.00 46.25 185 GLY A C 1
ATOM 1476 O O . GLY A 1 185 ? 42.740 -29.325 -4.591 1.00 46.25 185 GLY A O 1
#